Protein AF-A0A3M2BYK0-F1 (afdb_monomer)

Sequence (340 aa):
MCARAPSALRGGRRWPAAVASVVLLVSLPAVAGGGIGDVPEPENGAWADATLALLRHNRGLCDRIADDLLAYWRGLPADHGPQLERNEKAVRDYVLRQRLADLAAARASADLVRRFFPGTLAEVSSEAGAAMGRLFELQGNLCDSVAYPTGPRQRFADEIGETLARIDAEVTELGRLLVVPDEDLERALEPYLLAIELAGVEAQGELLAYLESLKPKPKGPTLEERMRGWYQRYGQAVQPSKEALGRFLTARQNGDRSALGLACRELSRRTIEVLAREPSVFRAPEPSVEAPLRGAFQSLRRMATACTAGNFKSVDENLAEAQRRLAVAAQRLQPFGLSP

Secondary structure (DSSP, 8-state):
---------------------------PPPPSSS-GGGSPPPGGG-HHHHHHHHHHHHHHHHHHHHHHHHHHHHTSPP--THHHHHHHHHHHHHHHHHSHHHHHHHHHHHHHHHHHHHHHHHHS-HHHHHHHHHHHHHHHHHHHHHHS--S-HHHHHHHHHHHHHHHHHHHHHHHHH----HHHHHHHHHHHHHHHHHHHHHTHHHHHHHHHHTS---PPPPHHHHHHHHHHHHHHHHHHHHHHHHHHHHHHHTT-HHHHHHHHHHHHHHHHHHHHTTTTTT--SSGGGHHHHHHHHHHHHHHHHHHHTT-HHHHHHHHHHHHHHHHHHHHHHGGGT---

Foldseek 3Di:
DDDDDDDDDDDDDDDDDDDDPDPPPPDDDDDPDLALVPQDDDPPLCLQLLLLLLLVVLVVLLVVLLVVLLVQLVPADFQDDPSVVVSQVVSLVCCLPPVLLSLLLSVSSLVVSVVSLVSSPVVFDPQLSVLSVVLSVLSVVSSVCSNRPDDGSVVSNVVNVVSVVVNVVSVVVNCVRDPDDPVSSVVSNVSCVVNSNVSSVVCSVVSVVVSVVVPPDPPPDDLLRQQVVLVVLLCVLCVQLVVLVVQCVVCVVVVPLVSNLVSLVSNLVSLVSSLVPPPRNQDGSPNQLRPLQNLLSVLSNQLSVCSNVVNVVSVVVSNVSSVVSQVSNQVVCVVSVDHD

Solvent-accessible surface area (backbone atoms only — not comparable to full-atom values): 18899 Å² total; per-residue (Å²): 141,87,83,83,86,87,82,86,84,88,81,91,79,92,83,83,83,88,79,84,83,74,78,81,67,82,78,73,82,84,68,95,70,91,40,80,84,74,58,80,76,65,66,96,79,38,27,54,47,30,35,51,24,30,52,53,51,29,46,56,38,44,51,52,54,45,54,53,48,52,55,54,55,69,73,49,80,79,69,54,73,78,44,34,62,51,46,43,49,50,51,42,54,46,40,66,72,76,36,41,42,53,52,30,23,28,51,42,30,49,51,49,33,63,68,36,45,68,58,18,51,74,77,45,54,73,67,46,41,50,38,52,52,51,38,53,51,48,53,51,52,49,46,50,43,65,69,53,65,62,80,53,65,67,59,41,52,50,52,53,51,53,50,51,54,52,42,51,52,35,51,54,51,39,55,72,70,46,90,70,58,68,70,56,27,53,60,45,30,56,86,45,49,63,57,23,53,49,38,10,64,66,35,53,66,57,49,47,54,51,56,59,68,64,47,76,69,78,77,68,81,47,73,60,56,48,40,55,59,47,47,55,54,32,50,66,63,45,43,65,32,54,54,26,46,51,50,29,53,52,22,56,74,70,67,39,66,70,54,29,54,53,23,21,52,48,25,28,52,35,34,47,57,50,61,67,48,59,66,73,62,50,66,47,86,55,69,84,38,26,63,30,48,53,50,16,46,54,23,46,31,53,16,18,53,26,45,68,70,68,37,60,69,54,24,52,56,22,47,53,51,19,52,54,23,44,52,54,26,25,64,68,29,46,91,71,78,44,76,125

Structure (mmCIF, N/CA/C/O backbone):
data_AF-A0A3M2BYK0-F1
#
_entry.id   AF-A0A3M2BYK0-F1
#
loop_
_atom_site.group_PDB
_atom_site.id
_atom_site.type_symbol
_atom_site.label_atom_id
_atom_site.label_alt_id
_atom_site.label_comp_id
_atom_site.label_asym_id
_atom_site.label_entity_id
_atom_site.label_seq_id
_atom_site.pdbx_PDB_ins_code
_atom_site.Cartn_x
_atom_site.Cartn_y
_atom_site.Cartn_z
_atom_site.occupancy
_atom_site.B_iso_or_equiv
_atom_site.auth_seq_id
_atom_site.auth_comp_id
_atom_site.auth_asym_id
_atom_site.auth_atom_id
_atom_site.pdbx_PDB_model_num
ATOM 1 N N . MET A 1 1 ? 41.700 3.991 32.572 1.00 36.03 1 MET A N 1
ATOM 2 C CA . MET A 1 1 ? 41.929 4.562 31.228 1.00 36.03 1 MET A CA 1
ATOM 3 C C . MET A 1 1 ? 40.628 5.191 30.766 1.00 36.03 1 MET A C 1
ATOM 5 O O . MET A 1 1 ? 39.665 4.482 30.523 1.00 36.03 1 MET A O 1
ATOM 9 N N . CYS A 1 2 ? 40.591 6.521 30.780 1.00 28.03 2 CYS A N 1
ATOM 10 C CA . CYS A 1 2 ? 39.449 7.359 30.428 1.00 28.03 2 CYS A CA 1
ATOM 11 C C . CYS A 1 2 ? 39.626 7.903 29.003 1.00 28.03 2 CYS A C 1
ATOM 13 O O . CYS A 1 2 ? 40.725 8.345 28.682 1.00 28.03 2 CYS A O 1
ATOM 15 N N . ALA A 1 3 ? 38.556 7.974 28.210 1.00 26.73 3 ALA A N 1
ATOM 16 C CA . ALA A 1 3 ? 38.404 8.921 27.094 1.00 26.73 3 ALA A CA 1
ATOM 17 C C . ALA A 1 3 ? 36.907 8.977 26.725 1.00 26.73 3 ALA A C 1
ATOM 19 O O . ALA A 1 3 ? 36.334 7.965 26.344 1.00 26.73 3 ALA A O 1
ATOM 20 N N . ARG A 1 4 ? 36.171 10.010 27.151 1.00 25.00 4 ARG A N 1
ATOM 21 C CA . ARG A 1 4 ? 35.934 11.319 26.497 1.00 25.00 4 ARG A CA 1
ATOM 22 C C . ARG A 1 4 ? 35.015 11.258 25.268 1.00 25.00 4 ARG A C 1
ATOM 24 O O . ARG A 1 4 ? 35.393 10.775 24.210 1.00 25.00 4 ARG A O 1
ATOM 31 N N . ALA A 1 5 ? 33.844 11.870 25.444 1.00 27.72 5 ALA A N 1
ATOM 32 C CA . ALA A 1 5 ? 32.971 12.396 24.399 1.00 27.72 5 ALA A CA 1
ATOM 33 C C . ALA A 1 5 ? 33.631 13.551 23.616 1.00 27.72 5 ALA A C 1
ATOM 35 O O . ALA A 1 5 ? 34.604 14.146 24.096 1.00 27.72 5 ALA A O 1
ATOM 36 N N . PRO A 1 6 ? 32.998 13.977 22.511 1.00 32.84 6 PRO A N 1
ATOM 37 C CA . PRO A 1 6 ? 32.796 15.404 22.315 1.00 32.84 6 PRO A CA 1
ATOM 38 C C . PRO A 1 6 ? 31.329 15.767 22.060 1.00 32.84 6 PRO A C 1
ATOM 40 O O . PRO A 1 6 ? 30.569 15.068 21.392 1.00 32.84 6 PRO A O 1
ATOM 43 N N . SER A 1 7 ? 30.976 16.917 22.621 1.00 32.59 7 SER A N 1
ATOM 44 C CA . SER A 1 7 ? 29.685 17.581 22.547 1.00 32.59 7 SER A CA 1
ATOM 45 C C . SER A 1 7 ? 29.613 18.562 21.373 1.00 32.59 7 SER A C 1
ATOM 47 O O . SER A 1 7 ? 30.613 19.166 20.998 1.00 32.59 7 SER A O 1
ATOM 49 N N . ALA A 1 8 ? 28.364 18.821 20.978 1.00 31.81 8 ALA A N 1
ATOM 50 C CA . ALA A 1 8 ? 27.813 20.067 20.444 1.00 31.81 8 ALA A CA 1
ATOM 51 C C . ALA A 1 8 ? 28.033 20.410 18.961 1.00 31.81 8 ALA A C 1
ATOM 53 O O . ALA A 1 8 ? 29.121 20.774 18.543 1.00 31.81 8 ALA A O 1
ATOM 54 N N . LEU A 1 9 ? 26.906 20.539 18.250 1.00 28.77 9 LEU A N 1
ATOM 55 C CA . LEU A 1 9 ? 26.531 21.812 17.632 1.00 28.77 9 LEU A CA 1
ATOM 56 C C . LEU A 1 9 ? 25.016 22.037 17.778 1.00 28.77 9 LEU A C 1
ATOM 58 O O . LEU A 1 9 ? 24.191 21.278 17.276 1.00 28.77 9 LEU A O 1
ATOM 62 N N . ARG A 1 10 ? 24.677 23.101 18.515 1.00 33.56 10 ARG A N 1
ATOM 63 C CA . ARG A 1 10 ? 23.358 23.739 18.563 1.00 33.56 10 ARG A CA 1
ATOM 64 C C . ARG A 1 10 ? 23.121 24.473 17.243 1.00 33.56 10 ARG A C 1
ATOM 66 O O . ARG A 1 10 ? 24.011 25.170 16.768 1.00 33.56 10 ARG A O 1
ATOM 73 N N . GLY A 1 11 ? 21.898 24.415 16.731 1.00 27.88 11 GLY A N 1
ATOM 74 C CA . GLY A 1 11 ? 21.457 25.243 15.611 1.00 27.88 11 GLY A CA 1
ATOM 75 C C . GLY A 1 11 ? 19.940 25.240 15.504 1.00 27.88 11 GLY A C 1
ATOM 76 O O . GLY A 1 11 ? 19.374 24.499 14.712 1.00 27.88 11 GLY A O 1
ATOM 77 N N . GLY A 1 12 ? 19.277 26.038 16.342 1.00 27.62 12 GLY A N 1
ATOM 78 C CA . GLY A 1 12 ? 17.831 26.214 16.289 1.00 27.62 12 GLY A CA 1
ATOM 79 C C . GLY A 1 12 ? 17.388 27.020 15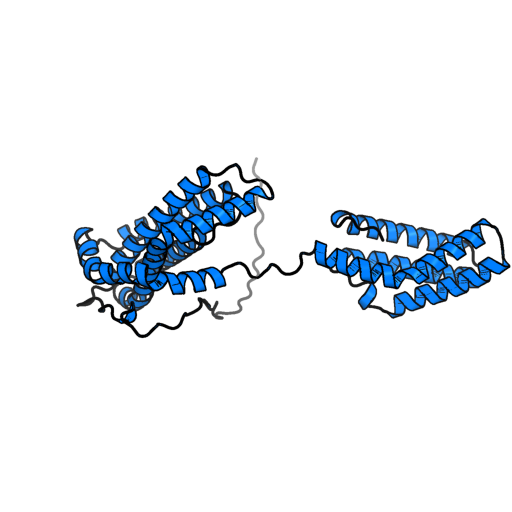.068 1.00 27.62 12 GLY A C 1
ATOM 80 O O . GLY A 1 12 ? 17.971 28.058 14.760 1.00 27.62 12 GLY A O 1
ATOM 81 N N . ARG A 1 13 ? 16.291 26.586 14.440 1.00 27.16 13 ARG A N 1
ATOM 82 C CA . ARG A 1 13 ? 15.328 27.464 13.763 1.00 27.16 13 ARG A CA 1
ATOM 83 C C . ARG A 1 13 ? 13.914 26.972 14.059 1.00 27.16 13 ARG A C 1
ATOM 85 O O . ARG A 1 13 ? 13.551 25.853 13.724 1.00 27.16 13 ARG A O 1
ATOM 9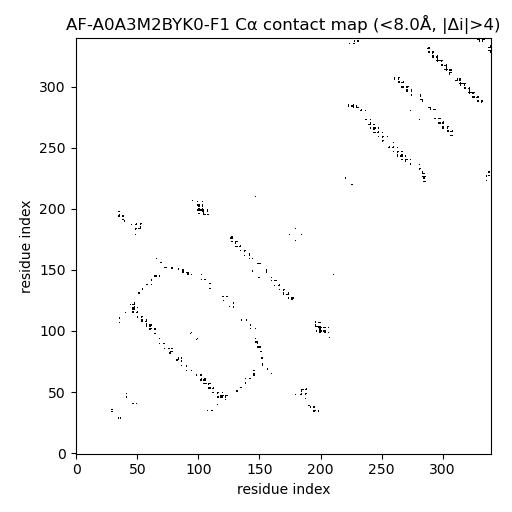2 N N . ARG A 1 14 ? 13.156 27.845 14.723 1.00 31.19 14 ARG A N 1
ATOM 93 C CA . ARG A 1 14 ? 11.698 27.811 14.889 1.00 31.19 14 ARG A CA 1
ATOM 94 C C . ARG A 1 14 ? 11.026 28.095 13.549 1.00 31.19 14 ARG A C 1
ATOM 96 O O . ARG A 1 14 ? 11.476 29.036 12.914 1.00 31.19 14 ARG A O 1
ATOM 103 N N . TRP A 1 15 ? 9.956 27.370 13.217 1.00 25.61 15 TRP A N 1
ATOM 104 C CA . TRP A 1 15 ? 8.790 27.744 12.383 1.00 25.61 15 TRP A CA 1
ATOM 105 C C . TRP A 1 15 ? 7.641 26.754 12.734 1.00 25.61 15 TRP A C 1
ATOM 107 O O . TRP A 1 15 ? 7.928 25.727 13.349 1.00 25.61 15 TRP A O 1
ATOM 117 N N . PRO A 1 16 ? 6.358 27.100 12.521 1.00 30.39 16 PRO A N 1
ATOM 118 C CA . PRO A 1 16 ? 5.413 27.328 13.610 1.00 30.39 16 PRO A CA 1
ATOM 119 C C . PRO A 1 16 ? 4.279 26.292 13.691 1.00 30.39 16 PRO A C 1
ATOM 121 O O . PRO A 1 16 ? 4.198 25.341 12.922 1.00 30.39 16 PRO A O 1
ATOM 124 N N . ALA A 1 17 ? 3.415 26.537 14.674 1.00 27.89 17 ALA A N 1
ATOM 125 C CA . ALA A 1 17 ? 2.166 25.860 14.966 1.00 27.89 17 ALA A CA 1
ATOM 126 C C . ALA A 1 17 ? 1.206 25.704 13.770 1.00 27.89 17 ALA A C 1
ATOM 128 O O . ALA A 1 17 ? 1.149 26.552 12.882 1.00 27.89 17 ALA A O 1
ATOM 129 N N . ALA A 1 18 ? 0.374 24.666 13.909 1.00 28.11 18 ALA A N 1
ATOM 130 C CA . ALA A 1 18 ? -0.938 24.462 13.303 1.00 28.11 18 ALA A CA 1
ATOM 131 C C . ALA A 1 18 ? -0.989 24.229 11.786 1.00 28.11 18 ALA A C 1
ATOM 133 O O . ALA A 1 18 ? -1.076 25.172 11.013 1.00 28.11 18 ALA A O 1
ATOM 134 N N . VAL A 1 19 ? -1.140 22.958 11.393 1.00 24.14 19 VAL A N 1
ATOM 135 C CA . VAL A 1 19 ? -2.235 22.555 10.498 1.00 24.14 19 VAL A CA 1
ATOM 136 C C . VAL A 1 19 ? -2.750 21.197 10.969 1.00 24.14 19 VAL A C 1
ATOM 138 O O . VAL A 1 19 ? -1.989 20.250 11.143 1.00 24.14 19 VAL A O 1
ATOM 141 N N . ALA A 1 20 ? -4.055 21.163 11.208 1.00 26.19 20 ALA A N 1
ATOM 142 C CA . ALA A 1 20 ? -4.883 20.009 11.485 1.00 26.19 20 ALA A CA 1
ATOM 143 C C . ALA A 1 20 ? -4.511 18.775 10.645 1.00 26.19 20 ALA A C 1
ATOM 145 O O . ALA A 1 20 ? -4.688 18.771 9.426 1.00 26.19 20 ALA A O 1
ATOM 146 N N . SER A 1 21 ? -4.109 17.692 11.310 1.00 25.11 21 SER A N 1
ATOM 147 C CA . SER A 1 21 ? -4.335 16.360 10.755 1.00 25.11 21 SER A CA 1
ATOM 148 C C . SER A 1 21 ? -5.794 16.024 10.998 1.00 25.11 21 SER A C 1
ATOM 150 O O . SER A 1 21 ? -6.198 15.523 12.041 1.00 25.11 21 SER A O 1
ATOM 152 N N . VAL A 1 22 ? -6.573 16.431 10.007 1.00 25.69 22 VAL A N 1
ATOM 153 C CA . VAL A 1 22 ? -7.932 16.016 9.716 1.00 25.69 22 VAL A CA 1
ATOM 154 C C . VAL A 1 22 ? -8.052 14.505 9.934 1.00 25.69 22 VAL A C 1
ATOM 156 O O . VAL A 1 22 ? -7.591 13.705 9.122 1.00 25.69 22 VAL A O 1
ATOM 159 N N . VAL A 1 23 ? -8.696 14.124 11.035 1.00 28.86 23 VAL A N 1
ATOM 160 C CA . VAL A 1 23 ? -9.331 12.817 11.178 1.00 28.86 23 VAL A CA 1
ATOM 161 C C . VAL A 1 23 ? -10.520 12.827 10.218 1.00 28.86 23 VAL A C 1
ATOM 163 O O . VAL A 1 23 ? -11.632 13.205 10.568 1.00 28.86 23 VAL A O 1
ATOM 166 N N . LEU A 1 24 ? -10.269 12.477 8.957 1.00 25.83 24 LEU A N 1
ATOM 167 C CA . LEU A 1 24 ? -11.312 12.097 8.005 1.00 25.83 24 LEU A CA 1
ATOM 168 C C . LEU A 1 24 ? -11.724 10.657 8.335 1.00 25.83 24 LEU A C 1
ATOM 170 O O . LEU A 1 24 ? -11.454 9.723 7.584 1.00 25.83 24 LEU A O 1
ATOM 174 N N . LEU A 1 25 ? -12.354 10.476 9.498 1.00 33.69 25 LEU A N 1
ATOM 175 C CA . LEU A 1 25 ? -13.213 9.324 9.732 1.00 33.69 25 LEU A CA 1
ATOM 176 C C . LEU A 1 25 ? -14.526 9.634 9.023 1.00 33.69 25 LEU A C 1
ATOM 178 O O . LEU A 1 25 ? -15.168 10.647 9.285 1.00 33.69 25 LEU A O 1
ATOM 182 N N . VAL A 1 26 ? -14.863 8.789 8.057 1.00 28.73 26 VAL A N 1
ATOM 183 C CA . VAL A 1 26 ? -16.087 8.860 7.266 1.00 28.73 26 VAL A CA 1
ATOM 184 C C . VAL A 1 26 ? -17.284 8.907 8.220 1.00 28.73 26 VAL A C 1
ATOM 186 O O . VAL A 1 26 ? -17.670 7.887 8.787 1.00 28.73 26 VAL A O 1
ATOM 189 N N . SER A 1 27 ? -17.863 10.094 8.403 1.00 33.94 27 SER A N 1
ATOM 190 C CA . SER A 1 27 ? -19.194 10.265 8.976 1.00 33.94 27 SER A CA 1
ATOM 191 C C . SER A 1 27 ? -20.181 9.588 8.029 1.00 33.94 27 SER A C 1
ATOM 193 O O . SER A 1 27 ? -20.505 10.133 6.974 1.00 33.94 27 SER A O 1
ATOM 195 N N . LEU A 1 28 ? -20.616 8.371 8.354 1.00 38.09 28 LEU A N 1
ATOM 196 C CA . LEU A 1 28 ? -21.811 7.825 7.722 1.00 38.09 28 LEU A CA 1
ATOM 197 C C . LEU A 1 28 ? -23.008 8.653 8.218 1.00 38.09 28 LEU A C 1
ATOM 199 O O . LEU A 1 28 ? -23.050 8.995 9.403 1.00 38.09 28 LEU A O 1
ATOM 203 N N . PRO A 1 29 ? -23.935 9.050 7.333 1.00 37.88 29 PRO A N 1
ATOM 204 C CA . PRO A 1 29 ? -25.104 9.813 7.741 1.00 37.88 29 PRO A CA 1
ATOM 205 C C . PRO A 1 29 ? -25.958 8.971 8.694 1.00 37.88 29 PRO A C 1
ATOM 207 O O . PRO A 1 29 ? -26.271 7.824 8.393 1.00 37.88 29 PRO A O 1
ATOM 210 N N . ALA A 1 30 ? -26.323 9.556 9.835 1.00 39.81 30 ALA A N 1
ATOM 211 C CA . ALA A 1 30 ? -27.243 8.955 10.791 1.00 39.81 30 ALA A CA 1
ATOM 212 C C . ALA A 1 30 ? -28.599 8.685 10.115 1.00 39.81 30 ALA A C 1
ATOM 214 O O . ALA A 1 30 ? -29.187 9.593 9.519 1.00 39.81 30 ALA A O 1
ATOM 215 N N . VAL A 1 31 ? -29.089 7.447 10.192 1.00 40.31 31 VAL A N 1
ATOM 216 C CA . VAL A 1 31 ? -30.418 7.082 9.692 1.00 40.31 31 VAL A CA 1
ATOM 217 C C . VAL A 1 31 ? -31.484 7.473 10.712 1.00 40.31 31 VAL A C 1
ATOM 219 O O . VAL A 1 31 ? -31.353 7.251 11.914 1.00 40.31 31 VAL A O 1
ATOM 222 N N . ALA A 1 32 ? -32.550 8.086 10.201 1.00 38.59 32 ALA A N 1
ATOM 223 C CA . ALA A 1 32 ? -33.738 8.460 10.947 1.00 38.59 32 ALA A CA 1
ATOM 224 C C . ALA A 1 32 ? -34.596 7.215 11.226 1.00 38.59 32 ALA A C 1
ATOM 226 O O . ALA A 1 32 ? -35.379 6.790 10.379 1.00 38.59 32 ALA A O 1
ATOM 227 N N . GLY A 1 33 ? -34.432 6.634 12.409 1.00 42.22 33 GLY A N 1
ATOM 228 C CA . GLY A 1 33 ? -35.294 5.572 12.920 1.00 42.22 33 GLY A CA 1
ATOM 229 C C . GLY A 1 33 ? -34.658 4.871 14.112 1.00 42.22 33 GLY A C 1
ATOM 230 O O . GLY A 1 33 ? -33.908 3.931 13.908 1.00 42.22 33 GLY A O 1
ATOM 231 N N . GLY A 1 34 ? -34.921 5.351 15.332 1.00 50.22 34 GLY A N 1
ATOM 232 C CA . GLY A 1 34 ? -34.582 4.658 16.585 1.00 50.22 34 GLY A CA 1
ATOM 233 C C . GLY A 1 34 ? -33.092 4.444 16.874 1.00 50.22 34 GLY A C 1
ATOM 234 O O . GLY A 1 34 ? -32.757 3.636 17.735 1.00 50.22 34 GLY A O 1
ATOM 235 N N . GLY A 1 35 ? -32.195 5.115 16.146 1.00 59.72 35 GLY A N 1
ATOM 236 C CA . GLY A 1 35 ? -30.753 4.914 16.267 1.00 59.72 35 GLY A CA 1
ATOM 237 C C . GLY A 1 35 ? -30.167 5.511 17.548 1.00 59.72 35 GLY A C 1
ATOM 238 O O . GLY A 1 35 ? -30.822 6.259 18.265 1.00 59.72 35 GLY A O 1
ATOM 239 N N . ILE A 1 36 ? -28.873 5.265 17.780 1.00 71.44 36 ILE A N 1
ATOM 240 C CA . ILE A 1 36 ? -28.031 5.823 18.867 1.00 71.44 36 ILE A CA 1
ATOM 241 C C . ILE A 1 36 ? -28.264 7.328 19.152 1.00 71.44 36 ILE A C 1
ATOM 243 O O . ILE A 1 36 ? -27.985 7.813 20.250 1.00 71.44 36 ILE A O 1
ATOM 247 N N . GLY A 1 37 ? -28.782 8.089 18.183 1.00 73.31 37 GLY A N 1
ATOM 248 C CA . GLY A 1 37 ? -29.208 9.479 18.363 1.00 73.31 37 GLY A CA 1
ATOM 249 C C . GLY A 1 37 ? -30.282 9.685 19.440 1.00 73.31 37 GLY A C 1
ATOM 250 O O . GLY A 1 37 ? -30.217 10.689 20.147 1.00 73.31 37 GLY A O 1
ATOM 251 N N . ASP A 1 38 ? -31.188 8.725 19.633 1.00 81.69 38 ASP A N 1
ATOM 252 C CA . ASP A 1 38 ? -32.309 8.811 20.584 1.00 81.69 38 ASP A CA 1
ATOM 253 C C . ASP A 1 38 ? -31.923 8.402 22.018 1.00 81.69 38 ASP A C 1
ATOM 255 O O . ASP A 1 38 ? -32.744 8.445 22.934 1.00 81.69 38 ASP A O 1
ATOM 259 N N . VAL A 1 39 ? -30.660 8.023 22.233 1.00 85.31 39 VAL A N 1
ATOM 260 C CA . VAL A 1 39 ? -30.139 7.676 23.555 1.00 85.31 39 VAL A CA 1
ATOM 261 C C . VAL A 1 39 ? -30.130 8.917 24.464 1.00 85.31 39 VAL A C 1
ATOM 263 O O . VAL A 1 39 ? -29.603 9.959 24.046 1.00 85.31 39 VAL A O 1
ATOM 266 N N . PRO A 1 40 ? -30.687 8.830 25.691 1.00 86.31 40 PRO A N 1
ATOM 267 C CA . PRO A 1 40 ? -30.716 9.951 26.624 1.00 86.31 40 PRO A CA 1
ATOM 268 C C . PRO A 1 40 ? -29.301 10.375 27.026 1.00 86.31 40 PRO A C 1
ATOM 270 O O . PRO A 1 40 ? -28.388 9.557 27.144 1.00 86.31 40 PRO A O 1
ATOM 273 N N . GLU A 1 41 ? -29.114 11.672 27.245 1.00 88.81 41 GLU A N 1
ATOM 274 C CA . GLU A 1 41 ? -27.857 12.184 27.790 1.00 88.81 41 GLU A CA 1
ATOM 275 C C . GLU A 1 41 ? -27.695 11.766 29.262 1.00 88.81 41 GLU A C 1
ATOM 277 O O . GLU A 1 41 ? -28.703 11.570 29.947 1.00 88.81 41 GLU A O 1
ATOM 282 N N . PRO A 1 42 ? -26.453 11.622 29.763 1.00 88.06 42 PRO A N 1
ATOM 283 C CA . PRO A 1 42 ? -26.212 11.352 31.176 1.00 88.06 42 PRO A CA 1
ATOM 284 C C . PRO A 1 42 ? -26.868 12.419 32.063 1.00 88.06 42 PRO A C 1
ATOM 286 O O . PRO A 1 42 ? -26.651 13.620 31.884 1.00 88.06 42 PRO A O 1
ATOM 289 N N . GLU A 1 43 ? -27.673 11.996 33.038 1.00 86.81 43 GLU A N 1
ATOM 290 C CA . GLU A 1 43 ? -28.317 12.922 33.969 1.00 86.81 43 GLU A CA 1
ATOM 291 C C . GLU A 1 43 ? -27.296 13.557 34.930 1.00 86.81 43 GLU A C 1
ATOM 293 O O . GLU A 1 43 ? -26.282 12.959 35.282 1.00 86.81 43 GLU A O 1
ATOM 298 N N . ASN A 1 44 ? -27.594 14.772 35.404 1.00 79.50 44 ASN A N 1
ATOM 299 C CA . ASN A 1 44 ? -26.941 15.403 36.562 1.00 79.50 44 ASN A CA 1
ATOM 300 C C . ASN A 1 44 ? -25.408 15.555 36.511 1.00 79.50 44 ASN A C 1
ATOM 302 O O . ASN A 1 44 ? -24.781 15.661 37.563 1.00 79.50 44 ASN A O 1
ATOM 306 N N . GLY A 1 45 ? -24.794 15.613 35.328 1.00 75.00 45 GLY A N 1
ATOM 307 C CA . GLY A 1 45 ? -23.335 15.736 35.250 1.00 75.00 45 GLY A CA 1
ATOM 308 C C . GLY A 1 45 ? -22.600 14.419 35.538 1.00 75.00 45 GLY A C 1
ATOM 309 O O . GLY A 1 45 ? -21.517 14.429 36.108 1.00 75.00 45 GLY A O 1
ATOM 310 N N . ALA A 1 46 ? -23.213 13.276 35.211 1.00 89.19 46 ALA A N 1
ATOM 311 C CA . ALA A 1 46 ? -22.585 11.954 35.298 1.00 89.19 46 ALA A CA 1
ATOM 312 C C . ALA A 1 46 ? -21.885 11.557 33.981 1.00 89.19 46 ALA A C 1
ATOM 314 O O . ALA A 1 46 ? -21.886 10.387 33.587 1.00 89.19 46 ALA A O 1
ATOM 315 N N . TRP A 1 47 ? -21.320 12.524 33.245 1.00 90.44 47 TRP A N 1
ATOM 316 C CA . TRP A 1 47 ? -20.731 12.255 31.930 1.00 90.44 47 TRP A CA 1
ATOM 317 C C . TRP A 1 47 ? -19.443 11.450 32.057 1.00 90.44 47 TRP A C 1
ATOM 319 O O . TRP A 1 47 ? -19.164 10.607 31.206 1.00 90.44 47 TRP A O 1
ATOM 329 N N . ALA A 1 48 ? -18.639 11.699 33.090 1.00 88.19 48 ALA A N 1
ATOM 330 C CA . ALA A 1 48 ? -17.435 10.917 33.357 1.00 88.19 48 ALA A CA 1
ATOM 331 C C . ALA A 1 48 ? -17.745 9.432 33.598 1.00 88.19 48 ALA A C 1
ATOM 333 O O . ALA A 1 48 ? -17.135 8.578 32.950 1.00 88.19 48 ALA A O 1
ATOM 334 N N . ASP A 1 49 ? -18.729 9.136 34.448 1.00 89.88 49 ASP A N 1
ATOM 335 C CA . ASP A 1 49 ? -19.105 7.766 34.807 1.00 89.88 49 ASP A CA 1
ATOM 336 C C . ASP A 1 49 ? -19.693 7.020 33.606 1.00 89.88 49 ASP A C 1
ATOM 338 O O . ASP A 1 49 ? -19.248 5.917 33.288 1.00 89.88 49 ASP A O 1
ATOM 342 N N . ALA A 1 50 ? -20.617 7.652 32.872 1.00 89.88 50 ALA A N 1
ATOM 343 C CA . ALA A 1 50 ? -21.195 7.083 31.656 1.00 89.88 50 ALA A CA 1
ATOM 344 C C . ALA A 1 50 ? -20.121 6.788 30.596 1.00 89.88 50 ALA A C 1
ATOM 346 O O . ALA A 1 50 ? -20.075 5.691 30.036 1.00 89.88 50 ALA A O 1
ATOM 347 N N . THR A 1 51 ? -19.212 7.733 30.338 1.00 90.25 51 THR A N 1
ATOM 348 C CA . THR A 1 51 ? -18.136 7.538 29.357 1.00 90.25 51 THR A CA 1
ATOM 349 C C . THR A 1 51 ? -17.153 6.456 29.802 1.00 90.25 51 THR A C 1
ATOM 351 O O . THR A 1 51 ? -16.740 5.639 28.978 1.00 90.25 51 THR A O 1
ATOM 354 N N . LEU A 1 52 ? -16.785 6.402 31.086 1.00 89.31 52 LEU A N 1
ATOM 355 C CA . LEU A 1 52 ? -15.894 5.365 31.610 1.00 89.31 52 LEU A CA 1
ATOM 356 C C . LEU A 1 52 ? -16.546 3.977 31.539 1.00 89.31 52 LEU A C 1
ATOM 358 O O . LEU A 1 52 ? -15.899 3.010 31.126 1.00 89.31 52 LEU A O 1
ATOM 362 N N . ALA A 1 53 ? -17.835 3.883 31.864 1.00 90.81 53 ALA A N 1
ATOM 363 C CA . ALA A 1 53 ? -18.607 2.655 31.762 1.00 90.81 53 ALA A CA 1
ATOM 364 C C . ALA A 1 53 ? -18.705 2.159 30.309 1.00 90.81 53 ALA A C 1
ATOM 366 O O . ALA A 1 53 ? -18.460 0.982 30.033 1.00 90.81 53 ALA A O 1
ATOM 367 N N . LEU A 1 54 ? -18.959 3.064 29.358 1.00 91.38 54 LEU A N 1
ATOM 368 C CA . LEU A 1 54 ? -18.970 2.756 27.926 1.00 91.38 54 LEU A CA 1
ATOM 369 C C . LEU A 1 54 ? -17.591 2.341 27.399 1.00 91.38 54 LEU A C 1
ATOM 371 O O . LEU A 1 54 ? -17.503 1.397 26.619 1.00 91.38 54 LEU A O 1
ATOM 375 N N . LEU A 1 55 ? -16.505 2.992 27.830 1.00 89.19 55 LEU A N 1
ATOM 376 C CA . LEU A 1 55 ? -15.136 2.590 27.474 1.00 89.19 55 LEU A CA 1
ATOM 377 C C . LEU A 1 55 ? -14.815 1.181 27.990 1.00 89.19 55 LEU A C 1
ATOM 379 O O . LEU A 1 55 ? -14.197 0.389 27.274 1.00 89.19 55 LEU A O 1
ATOM 383 N N . ARG A 1 56 ? -15.250 0.837 29.210 1.00 91.50 56 ARG A N 1
ATOM 384 C CA . ARG A 1 56 ? -15.083 -0.510 29.782 1.00 91.50 56 ARG A CA 1
ATOM 385 C C . ARG A 1 56 ? -15.916 -1.549 29.034 1.00 91.50 56 ARG A C 1
ATOM 387 O O . ARG A 1 56 ? -15.415 -2.633 28.739 1.00 91.50 56 ARG A O 1
ATOM 394 N N . HIS A 1 57 ? -17.157 -1.218 28.686 1.00 92.38 57 HIS A N 1
ATOM 395 C CA . HIS A 1 57 ? -18.023 -2.094 27.902 1.00 92.38 57 HIS A CA 1
ATOM 396 C C . HIS A 1 57 ? -17.470 -2.338 26.490 1.00 92.38 57 HIS A C 1
ATOM 398 O O . HIS A 1 57 ? -17.342 -3.488 26.066 1.00 92.38 57 HIS A O 1
ATOM 404 N N . ASN A 1 58 ? -17.068 -1.270 25.792 1.00 89.19 58 ASN A N 1
ATOM 405 C CA . ASN A 1 58 ? -16.437 -1.345 24.477 1.00 89.19 58 ASN A CA 1
ATOM 406 C C . ASN A 1 58 ? -15.176 -2.218 24.508 1.00 89.19 58 ASN A C 1
ATOM 408 O O . ASN A 1 58 ? -15.011 -3.082 23.647 1.00 89.19 58 ASN A O 1
ATOM 412 N N . ARG A 1 59 ? -14.341 -2.060 25.544 1.00 88.19 59 ARG A N 1
ATOM 413 C CA . ARG A 1 59 ? -13.183 -2.927 25.768 1.00 88.19 59 ARG A CA 1
ATOM 414 C C . ARG A 1 59 ? -13.587 -4.397 25.846 1.00 88.19 59 ARG A C 1
ATOM 416 O O . ARG A 1 59 ? -13.049 -5.207 25.105 1.00 88.19 59 ARG A O 1
ATOM 423 N N . GLY A 1 60 ? -14.547 -4.734 26.709 1.00 90.44 60 GLY A N 1
ATOM 424 C CA . GLY A 1 60 ? -15.005 -6.116 26.874 1.00 90.44 60 GLY A CA 1
ATOM 425 C C . GLY A 1 60 ? -15.549 -6.726 25.577 1.00 90.44 60 GLY A C 1
ATOM 426 O O . GLY A 1 60 ? -15.390 -7.922 25.339 1.00 90.44 60 GLY A O 1
ATOM 427 N N . LEU A 1 61 ? -16.156 -5.913 24.706 1.00 90.06 61 LEU A N 1
ATOM 428 C CA . LEU A 1 61 ? -16.540 -6.337 23.360 1.00 90.06 61 LEU A CA 1
ATOM 429 C C . LEU A 1 61 ? -15.315 -6.598 22.474 1.00 90.06 61 LEU A C 1
ATOM 431 O O . LEU A 1 61 ? -15.200 -7.706 21.954 1.00 90.06 61 LEU A O 1
ATOM 435 N N . CYS A 1 62 ? -14.392 -5.638 22.324 1.00 87.00 62 CYS A N 1
ATOM 436 C CA . CYS A 1 62 ? -13.211 -5.830 21.472 1.00 87.00 62 CYS A CA 1
ATOM 437 C C . CYS A 1 62 ? -12.324 -6.996 21.977 1.00 87.00 62 CYS A C 1
ATOM 439 O O . CYS A 1 62 ? -11.846 -7.769 21.149 1.00 87.00 62 CYS A O 1
ATOM 441 N N . ASP A 1 63 ? -12.166 -7.184 23.296 1.00 87.12 63 ASP A N 1
ATOM 442 C CA . ASP A 1 63 ? -11.392 -8.283 23.903 1.00 87.12 63 ASP A CA 1
ATOM 443 C C . ASP A 1 63 ? -11.987 -9.653 23.524 1.00 87.12 63 ASP A C 1
ATOM 445 O O . ASP A 1 63 ? -11.282 -10.511 22.991 1.00 87.12 63 ASP A O 1
ATOM 449 N N . ARG A 1 64 ? -13.307 -9.841 23.691 1.00 91.56 64 ARG A N 1
ATOM 450 C CA . ARG A 1 64 ? -13.992 -11.089 23.294 1.00 91.56 64 ARG A CA 1
ATOM 451 C C . ARG A 1 64 ? -13.836 -11.385 21.803 1.00 91.56 64 ARG A C 1
ATOM 453 O O . ARG A 1 64 ? -13.520 -12.511 21.424 1.00 91.56 64 ARG A O 1
ATOM 460 N N . ILE A 1 65 ? -14.033 -10.372 20.958 1.00 89.88 65 ILE A N 1
ATOM 461 C CA . ILE A 1 65 ? -13.908 -10.507 19.501 1.00 89.88 65 ILE A CA 1
ATOM 462 C C . ILE A 1 65 ? -12.464 -10.890 19.137 1.00 89.88 65 ILE A C 1
ATOM 464 O O . ILE A 1 65 ? -12.265 -11.793 18.324 1.00 89.88 65 ILE A O 1
ATOM 468 N N . ALA A 1 66 ? -11.462 -10.252 19.751 1.00 88.50 66 ALA A N 1
ATOM 469 C CA . ALA A 1 66 ? -10.049 -10.546 19.523 1.00 88.50 66 ALA A CA 1
ATOM 470 C C . ALA A 1 66 ? -9.674 -11.977 19.944 1.00 88.50 66 ALA A C 1
ATOM 472 O O . ALA A 1 66 ? -9.042 -12.693 19.163 1.00 88.50 66 ALA A O 1
ATOM 473 N N . ASP A 1 67 ? -10.092 -12.419 21.131 1.00 90.31 67 ASP A N 1
ATOM 474 C CA . ASP A 1 67 ? -9.806 -13.764 21.639 1.00 90.31 67 ASP A CA 1
ATOM 475 C C . ASP A 1 67 ? -10.399 -14.855 20.742 1.00 90.31 67 ASP A C 1
ATOM 477 O O . ASP A 1 67 ? -9.699 -15.798 20.349 1.00 90.31 67 ASP A O 1
ATOM 481 N N . ASP A 1 68 ? -11.663 -14.699 20.348 1.00 91.81 68 ASP A N 1
ATOM 482 C CA . ASP A 1 68 ? -12.344 -15.637 19.457 1.00 91.81 68 ASP A CA 1
ATOM 483 C C . ASP A 1 68 ? -11.706 -15.680 18.067 1.00 91.81 68 ASP A C 1
ATOM 485 O O . ASP A 1 68 ? -11.527 -16.756 17.485 1.00 91.81 68 ASP A O 1
ATOM 489 N N . LEU A 1 69 ? -11.310 -14.519 17.540 1.00 88.56 69 LEU A N 1
ATOM 490 C CA . LEU A 1 69 ? -10.605 -14.415 16.268 1.00 88.56 69 LEU A CA 1
ATOM 491 C C . LEU A 1 69 ? -9.261 -15.143 16.312 1.00 88.56 69 LEU A C 1
ATOM 493 O O . LEU A 1 69 ? -8.939 -15.917 15.408 1.00 88.56 69 LEU A O 1
ATOM 497 N N . LEU A 1 70 ? -8.468 -14.906 17.360 1.00 87.94 70 LEU A N 1
ATOM 498 C CA . LEU A 1 70 ? -7.166 -15.538 17.537 1.00 87.94 70 LEU A CA 1
ATOM 499 C C . LEU A 1 70 ? -7.315 -17.049 17.721 1.00 87.94 70 LEU A C 1
ATOM 501 O O . LEU A 1 70 ? -6.531 -17.811 17.150 1.00 87.94 70 LEU A O 1
ATOM 505 N N . ALA A 1 71 ? -8.327 -17.501 18.463 1.00 90.50 71 ALA A N 1
ATOM 506 C CA . ALA A 1 71 ? -8.653 -18.916 18.593 1.00 90.50 71 ALA A CA 1
ATOM 507 C C . ALA A 1 71 ? -9.019 -19.538 17.234 1.00 90.50 71 ALA A C 1
ATOM 509 O O . ALA A 1 71 ? -8.451 -20.570 16.861 1.00 90.50 71 ALA A O 1
ATOM 510 N N . TYR A 1 72 ? -9.889 -18.883 16.458 1.00 89.44 72 TYR A N 1
ATOM 511 C CA . TYR A 1 72 ? -10.274 -19.331 15.118 1.00 89.44 72 TYR A CA 1
ATOM 512 C C . TYR A 1 72 ? -9.068 -19.397 14.170 1.00 89.44 72 TYR A C 1
ATOM 514 O O . TYR A 1 72 ? -8.833 -20.423 13.528 1.00 89.44 72 TYR A O 1
ATOM 522 N N . TRP A 1 73 ? -8.248 -18.343 14.124 1.00 86.38 73 TRP A N 1
ATOM 523 C CA . TRP A 1 73 ? -7.078 -18.271 13.246 1.00 86.38 73 TRP A CA 1
ATOM 524 C C . TRP A 1 73 ? -6.022 -19.318 13.620 1.00 86.38 73 TRP A C 1
ATOM 526 O O . TRP A 1 73 ? -5.450 -19.953 12.734 1.00 86.38 73 TRP A O 1
ATOM 536 N N . ARG A 1 74 ? -5.796 -19.589 14.915 1.00 87.00 74 ARG A N 1
ATOM 537 C CA . ARG A 1 74 ? -4.908 -20.681 15.364 1.00 87.00 74 ARG A CA 1
ATOM 538 C C . ARG A 1 74 ? -5.362 -22.053 14.856 1.00 87.00 74 ARG A C 1
ATOM 540 O O . ARG A 1 74 ? -4.501 -22.885 14.579 1.00 87.00 74 ARG A O 1
ATOM 547 N N . GLY A 1 75 ? -6.668 -22.262 14.682 1.00 88.12 75 GLY A N 1
ATOM 548 C CA . GLY A 1 75 ? -7.240 -23.484 14.112 1.00 88.12 75 GLY A CA 1
ATOM 549 C C . GLY A 1 75 ? -7.023 -23.662 12.602 1.00 88.12 75 GLY A C 1
ATOM 550 O O . GLY A 1 75 ? -7.232 -24.759 12.086 1.00 88.12 75 GLY A O 1
ATOM 551 N N . LEU A 1 76 ? -6.594 -22.621 11.877 1.00 88.19 76 LEU A N 1
ATOM 552 C CA . LEU A 1 76 ? -6.356 -22.688 10.431 1.00 88.19 76 LEU A CA 1
ATOM 553 C C . LEU A 1 76 ? -4.964 -23.265 10.088 1.00 88.19 76 LEU A C 1
ATOM 555 O O . LEU A 1 76 ? -4.016 -23.099 10.866 1.00 88.19 76 LEU A O 1
ATOM 559 N N . PRO A 1 77 ? -4.782 -23.869 8.892 1.00 87.31 77 PRO A N 1
ATOM 560 C CA . PRO A 1 77 ? -3.476 -24.340 8.408 1.00 87.31 77 PRO A CA 1
ATOM 561 C C . PRO A 1 77 ? -2.420 -23.227 8.380 1.00 87.31 77 PRO A C 1
ATOM 563 O O . PRO A 1 77 ? -2.785 -22.067 8.240 1.00 87.31 77 PRO A O 1
ATOM 566 N N . ALA A 1 78 ? -1.128 -23.558 8.471 1.00 85.19 78 ALA A N 1
ATOM 567 C CA . ALA A 1 78 ? -0.042 -22.569 8.519 1.00 85.19 78 ALA A CA 1
ATOM 568 C C . ALA A 1 78 ? -0.039 -21.575 7.333 1.00 85.19 78 ALA A C 1
ATOM 570 O O . ALA A 1 78 ? -0.340 -21.922 6.188 1.00 85.19 78 ALA A O 1
ATOM 571 N N . ASP A 1 79 ? 0.332 -20.328 7.626 1.00 76.44 79 ASP A N 1
ATOM 572 C CA . ASP A 1 79 ? 0.180 -19.178 6.733 1.00 76.44 79 ASP A CA 1
ATOM 573 C C . ASP A 1 79 ? 1.378 -19.005 5.783 1.00 76.44 79 ASP A C 1
ATOM 575 O O . ASP A 1 79 ? 2.325 -18.275 6.085 1.00 76.44 79 ASP A O 1
ATOM 579 N N . HIS A 1 80 ? 1.345 -19.636 4.605 1.00 67.38 80 HIS A N 1
ATOM 580 C CA . HIS A 1 80 ? 2.377 -19.443 3.577 1.00 67.38 80 HIS A CA 1
ATOM 581 C C . HIS A 1 80 ? 1.783 -19.232 2.175 1.00 67.38 80 HIS A C 1
ATOM 583 O O . HIS A 1 80 ? 0.925 -19.993 1.721 1.00 67.38 80 HIS A O 1
ATOM 589 N N . GLY A 1 81 ? 2.270 -18.213 1.457 1.00 74.31 81 GLY A N 1
ATOM 590 C CA . GLY A 1 81 ? 1.911 -17.954 0.056 1.00 74.31 81 GLY A CA 1
ATOM 591 C C . GLY A 1 81 ? 0.394 -17.802 -0.164 1.00 74.31 81 GLY A C 1
ATOM 592 O O . GLY A 1 81 ? -0.255 -17.112 0.620 1.00 74.31 81 GLY A O 1
ATOM 593 N N . PRO A 1 82 ? -0.208 -18.473 -1.168 1.00 77.75 82 PRO A N 1
ATOM 594 C CA . PRO A 1 82 ? -1.657 -18.432 -1.419 1.00 77.75 82 PRO A CA 1
ATOM 595 C C . PRO A 1 82 ? -2.528 -18.927 -0.252 1.00 77.75 82 PRO A C 1
ATOM 597 O O . PRO A 1 82 ? -3.744 -18.733 -0.251 1.00 77.75 82 PRO A O 1
ATOM 600 N N . GLN A 1 83 ? -1.944 -19.620 0.732 1.00 82.50 83 GLN A N 1
ATOM 601 C CA . GLN A 1 83 ? -2.670 -20.028 1.932 1.00 82.50 83 GLN A CA 1
ATOM 602 C C . GLN A 1 83 ? -2.948 -18.844 2.860 1.00 82.50 83 GLN A C 1
ATOM 604 O O . GLN A 1 83 ? -4.000 -18.828 3.490 1.00 82.50 83 GLN A O 1
ATOM 609 N N . LEU A 1 84 ? -2.061 -17.843 2.900 1.00 77.25 84 LEU A N 1
ATOM 610 C CA . LEU A 1 84 ? -2.249 -16.648 3.722 1.00 77.25 84 LEU A CA 1
ATOM 611 C C . LEU A 1 84 ? -3.502 -15.880 3.289 1.00 77.25 84 LEU A C 1
ATOM 613 O O . LEU A 1 84 ? -4.383 -15.662 4.107 1.00 77.25 84 LEU A O 1
ATOM 617 N N . GLU A 1 85 ? -3.639 -15.574 1.997 1.00 78.38 85 GLU A N 1
ATOM 618 C CA . GLU A 1 85 ? -4.816 -14.864 1.469 1.00 78.38 85 GLU A CA 1
ATOM 619 C C . GLU A 1 85 ? -6.122 -15.637 1.723 1.00 78.38 85 GLU A C 1
ATOM 621 O O . GLU A 1 85 ? -7.165 -15.051 2.020 1.00 78.38 85 GLU A O 1
ATOM 626 N N . ARG A 1 86 ? -6.075 -16.975 1.639 1.00 84.75 86 ARG A N 1
ATOM 627 C CA . ARG A 1 86 ? -7.226 -17.834 1.957 1.00 84.75 86 ARG A CA 1
ATOM 628 C C . ARG A 1 86 ? -7.574 -17.801 3.440 1.00 84.75 86 ARG A C 1
ATOM 630 O O . ARG A 1 86 ? -8.757 -17.750 3.764 1.00 84.75 86 ARG A O 1
ATOM 637 N N . ASN A 1 87 ? -6.573 -17.814 4.316 1.00 82.50 87 ASN A N 1
ATOM 638 C CA . ASN A 1 87 ? -6.779 -17.731 5.756 1.00 82.50 87 ASN A CA 1
ATOM 639 C C . ASN A 1 87 ? -7.297 -16.345 6.159 1.00 82.50 87 ASN A C 1
ATOM 641 O O . ASN A 1 87 ? -8.300 -16.278 6.856 1.00 82.50 87 ASN A O 1
ATOM 645 N N . GLU A 1 88 ? -6.714 -15.255 5.651 1.00 83.12 88 GLU A N 1
ATOM 646 C CA . GLU A 1 88 ? -7.210 -13.885 5.870 1.00 83.12 88 GLU A CA 1
ATOM 647 C C . GLU A 1 88 ? -8.679 -13.751 5.448 1.00 83.12 88 GLU A C 1
ATOM 649 O O . GLU A 1 88 ? -9.506 -13.213 6.187 1.00 83.12 88 GLU A O 1
ATOM 654 N N . LYS A 1 89 ? -9.034 -14.299 4.277 1.00 84.88 89 LYS A N 1
ATOM 655 C CA . LYS A 1 89 ? -10.425 -14.335 3.819 1.00 84.88 89 LYS A CA 1
ATOM 656 C C . LYS A 1 89 ? -11.314 -15.154 4.757 1.00 84.88 89 LYS A C 1
ATOM 658 O O . LYS A 1 89 ? -12.397 -14.692 5.095 1.00 84.88 89 LYS A O 1
ATOM 663 N N . ALA A 1 90 ? -10.878 -16.341 5.177 1.00 85.50 90 ALA A N 1
ATOM 664 C CA . ALA A 1 90 ? -11.652 -17.198 6.075 1.00 85.50 90 ALA A CA 1
ATOM 665 C C . ALA A 1 90 ? -11.894 -16.535 7.438 1.00 85.50 90 ALA A C 1
ATOM 667 O O . ALA A 1 90 ? -13.007 -16.585 7.953 1.00 85.50 90 ALA A O 1
ATOM 668 N N . VAL A 1 91 ? -10.877 -15.874 7.995 1.00 86.06 91 VAL A N 1
ATOM 669 C CA . VAL A 1 91 ? -10.987 -15.113 9.244 1.00 86.06 91 VAL A CA 1
ATOM 670 C C . VAL A 1 91 ? -11.962 -13.946 9.069 1.00 86.06 91 VAL A C 1
ATOM 672 O O . VAL A 1 91 ? -12.857 -13.775 9.890 1.00 86.06 91 VAL A O 1
ATOM 675 N N . ARG A 1 92 ? -11.870 -13.187 7.970 1.00 83.69 92 ARG A N 1
ATOM 676 C CA . ARG A 1 92 ? -12.833 -12.115 7.676 1.00 83.69 92 ARG A CA 1
ATOM 677 C C . ARG A 1 92 ? -14.262 -12.644 7.553 1.00 83.69 92 ARG A C 1
ATOM 679 O O . ARG A 1 92 ? -15.182 -12.067 8.123 1.00 83.69 92 ARG A O 1
ATOM 686 N N . ASP A 1 93 ? -14.452 -13.744 6.830 1.00 84.94 93 ASP A N 1
ATOM 687 C CA . ASP A 1 93 ? -15.762 -14.377 6.672 1.00 84.94 93 ASP A CA 1
ATOM 688 C C . ASP A 1 93 ? -16.302 -14.880 8.024 1.00 84.94 93 ASP A C 1
ATOM 690 O O . ASP A 1 93 ? -17.505 -14.792 8.269 1.00 84.94 93 ASP A O 1
ATOM 694 N N . TYR A 1 94 ? -15.433 -15.371 8.915 1.00 88.44 94 TYR A N 1
ATOM 695 C CA . TYR A 1 94 ? -15.796 -15.734 10.286 1.00 88.44 94 TYR A CA 1
ATOM 696 C C . TYR A 1 94 ? -16.289 -14.517 11.072 1.00 88.44 94 TYR A C 1
ATOM 698 O O . TYR A 1 94 ? -17.392 -14.563 11.612 1.00 88.44 94 TYR A O 1
ATOM 706 N N . VAL A 1 95 ? -15.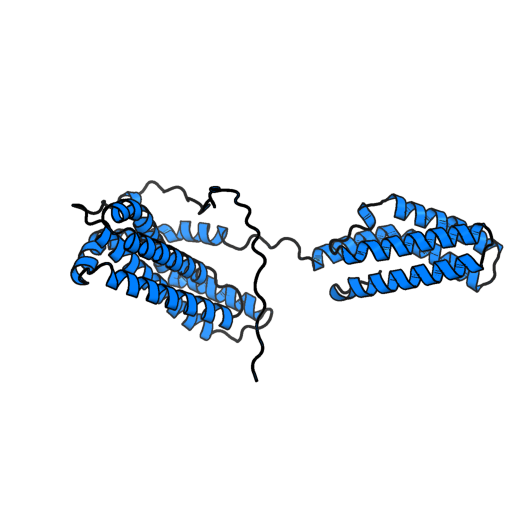539 -13.412 11.067 1.00 85.19 95 VAL A N 1
ATOM 707 C CA . VAL A 1 95 ? -15.927 -12.162 11.741 1.00 85.19 95 VAL A CA 1
ATOM 708 C C . VAL A 1 95 ? -17.288 -11.673 11.257 1.00 85.19 95 VAL A C 1
ATOM 710 O O . VAL A 1 95 ? -18.188 -11.440 12.060 1.00 85.19 95 VAL A O 1
ATOM 713 N N . LEU A 1 96 ? -17.471 -11.597 9.938 1.00 82.12 96 LEU A N 1
ATOM 714 C CA . LEU A 1 96 ? -18.707 -11.120 9.317 1.00 82.12 96 LEU A CA 1
ATOM 715 C C . LEU A 1 96 ? -19.925 -12.000 9.608 1.00 82.12 96 LEU A C 1
ATOM 717 O O . LEU A 1 96 ? -21.050 -11.516 9.544 1.00 82.12 96 LEU A O 1
ATOM 721 N N . ARG A 1 97 ? -19.733 -13.293 9.877 1.00 84.69 97 ARG A N 1
ATOM 722 C CA . ARG A 1 97 ? -20.847 -14.226 10.109 1.00 84.69 97 ARG A CA 1
ATOM 723 C C . ARG A 1 97 ? -21.135 -14.463 11.580 1.00 84.69 97 ARG A C 1
ATOM 725 O O . ARG A 1 97 ? -22.289 -14.652 11.933 1.00 84.69 97 ARG A O 1
ATOM 732 N N . GLN A 1 98 ? -20.095 -14.514 12.406 1.00 89.62 98 GLN A N 1
ATOM 733 C CA . GLN A 1 98 ? -20.189 -14.958 13.797 1.00 89.62 98 GLN A CA 1
ATOM 734 C C . GLN A 1 98 ? -20.050 -13.809 14.796 1.00 89.62 98 GLN A C 1
ATOM 736 O O . GLN A 1 98 ? -20.524 -13.933 15.918 1.00 89.62 98 GLN A O 1
ATOM 741 N N . ARG A 1 99 ? -19.410 -12.699 14.405 1.00 89.62 99 ARG A N 1
ATOM 742 C CA . ARG A 1 99 ? -19.067 -11.579 15.300 1.00 89.62 99 ARG A CA 1
ATOM 743 C C . ARG A 1 99 ? -19.558 -10.220 14.806 1.00 89.62 99 ARG A C 1
ATOM 745 O O . ARG A 1 99 ? -19.192 -9.195 15.370 1.00 89.62 99 ARG A O 1
ATOM 752 N N . LEU A 1 100 ? -20.402 -10.188 13.773 1.00 85.56 100 LEU A N 1
ATOM 753 C CA . LEU A 1 100 ? -20.903 -8.934 13.204 1.00 85.56 100 LEU A CA 1
ATOM 754 C C . LEU A 1 100 ? -21.724 -8.129 14.215 1.00 85.56 100 LEU A C 1
ATOM 756 O O . LEU A 1 100 ? -21.546 -6.919 14.300 1.00 85.56 100 LEU A O 1
ATOM 760 N N . ALA A 1 101 ? -22.573 -8.802 14.997 1.00 85.81 101 ALA A N 1
ATOM 761 C CA . ALA A 1 101 ? -23.365 -8.160 16.043 1.00 85.81 101 ALA A CA 1
ATOM 762 C C . ALA A 1 101 ? -22.472 -7.570 17.146 1.00 85.81 101 ALA A C 1
ATOM 764 O O . ALA A 1 101 ? -22.657 -6.418 17.524 1.00 85.81 101 ALA A O 1
ATOM 765 N N . ASP A 1 102 ? -21.455 -8.317 17.589 1.00 89.50 102 ASP A N 1
ATOM 766 C CA . ASP A 1 102 ? -20.497 -7.856 18.602 1.00 89.50 102 ASP A CA 1
ATOM 767 C C . ASP A 1 102 ? -19.691 -6.643 18.101 1.00 89.50 102 ASP A C 1
ATOM 769 O O . ASP A 1 102 ? -19.496 -5.675 18.835 1.00 89.50 102 ASP A O 1
ATOM 773 N N . LEU A 1 103 ? -19.261 -6.649 16.832 1.00 86.81 103 LEU A N 1
ATOM 774 C CA . LEU A 1 103 ? -18.577 -5.509 16.210 1.00 86.81 103 LEU A CA 1
ATOM 775 C C . LEU A 1 103 ? -19.483 -4.284 16.065 1.00 86.81 103 LEU A C 1
ATOM 777 O O . LEU A 1 103 ? -19.039 -3.157 16.283 1.00 86.81 103 LEU A O 1
ATOM 781 N N . ALA A 1 104 ? -20.743 -4.491 15.686 1.00 86.12 104 ALA A N 1
ATOM 782 C CA . ALA A 1 104 ? -21.726 -3.421 15.592 1.00 86.12 104 ALA A CA 1
ATOM 783 C C . ALA A 1 104 ? -22.019 -2.815 16.974 1.00 86.12 104 ALA A C 1
ATOM 785 O O . ALA A 1 104 ? -22.009 -1.593 17.105 1.00 86.12 104 ALA A O 1
ATOM 786 N N . ALA A 1 105 ? -22.160 -3.645 18.010 1.00 88.56 105 ALA A N 1
ATOM 787 C CA . ALA A 1 105 ? -22.283 -3.201 19.396 1.00 88.56 105 ALA A CA 1
ATOM 788 C C . ALA A 1 105 ? -21.036 -2.425 19.858 1.00 88.56 105 ALA A C 1
ATOM 790 O O . ALA A 1 105 ? -21.149 -1.346 20.442 1.00 88.56 105 ALA A O 1
ATOM 791 N N . ALA A 1 106 ? -19.831 -2.909 19.536 1.00 89.38 106 ALA A N 1
ATOM 792 C CA . ALA A 1 106 ? -18.594 -2.207 19.874 1.00 89.38 106 ALA A CA 1
ATOM 793 C C . ALA A 1 106 ? -18.565 -0.820 19.220 1.00 89.38 106 ALA A C 1
ATOM 795 O O . ALA A 1 106 ? -18.315 0.185 19.888 1.00 89.38 106 ALA A O 1
ATOM 796 N N . ARG A 1 107 ? -18.907 -0.737 17.931 1.00 87.62 107 ARG A N 1
ATOM 797 C CA . ARG A 1 107 ? -19.009 0.536 17.214 1.00 87.62 107 ARG A CA 1
ATOM 798 C C . ARG A 1 107 ? -20.055 1.465 17.829 1.00 87.62 107 ARG A C 1
ATOM 800 O O . ARG A 1 107 ? -19.755 2.638 18.028 1.00 87.62 107 ARG A O 1
ATOM 807 N N . ALA A 1 108 ? -21.232 0.945 18.167 1.00 88.44 108 ALA A N 1
ATOM 808 C CA . ALA A 1 108 ? -22.297 1.717 18.793 1.00 88.44 108 ALA A CA 1
ATOM 809 C C . ALA A 1 108 ? -21.850 2.327 20.129 1.00 88.44 108 ALA A C 1
ATOM 811 O O . ALA A 1 108 ? -22.011 3.524 20.368 1.00 88.44 108 ALA A O 1
ATOM 812 N N . SER A 1 109 ? -21.195 1.516 20.961 1.00 90.75 109 SER A N 1
ATOM 813 C CA . SER A 1 109 ? -20.587 1.969 22.210 1.00 90.75 109 SER A CA 1
ATOM 814 C C . SER A 1 109 ? -19.530 3.051 21.964 1.00 90.75 109 SER A C 1
ATOM 816 O O . SER A 1 109 ? -19.473 4.030 22.702 1.00 90.75 109 SER A O 1
ATOM 818 N N . ALA A 1 110 ? -18.709 2.916 20.917 1.00 88.75 110 ALA A N 1
ATOM 819 C CA . ALA A 1 110 ? -17.699 3.911 20.569 1.00 88.75 110 ALA A CA 1
ATOM 820 C C . ALA A 1 110 ? -18.311 5.240 20.087 1.00 88.75 110 ALA A C 1
ATOM 822 O O . ALA A 1 110 ? -17.780 6.309 20.390 1.00 88.75 110 ALA A O 1
ATOM 823 N N . ASP A 1 111 ? -19.431 5.197 19.365 1.00 89.06 111 ASP A N 1
ATOM 824 C CA . ASP A 1 111 ? -20.161 6.396 18.943 1.00 89.06 111 ASP A CA 1
ATOM 825 C C . ASP A 1 111 ? -20.770 7.141 20.140 1.00 89.06 111 ASP A C 1
ATOM 827 O O . ASP A 1 111 ? -20.680 8.371 20.204 1.00 89.06 111 ASP A O 1
ATOM 831 N N . LEU A 1 112 ? -21.291 6.413 21.133 1.00 90.50 112 LEU A N 1
ATOM 832 C CA . LEU A 1 112 ? -21.734 7.002 22.400 1.00 90.50 112 LEU A CA 1
ATOM 833 C C . LEU A 1 112 ? -20.579 7.648 23.171 1.00 90.50 112 LEU A C 1
ATOM 835 O O . LEU A 1 112 ? -20.712 8.791 23.604 1.00 90.50 112 LEU A O 1
ATOM 839 N N . VAL A 1 113 ? -19.417 6.986 23.261 1.00 91.31 113 VAL A N 1
ATOM 840 C CA . VAL A 1 113 ? -18.214 7.588 23.866 1.00 91.31 113 VAL A CA 1
ATOM 841 C C . VAL A 1 113 ? -17.869 8.904 23.173 1.00 91.31 113 VAL A C 1
ATOM 843 O O . VAL A 1 113 ? -17.700 9.908 23.855 1.00 91.31 113 VAL A O 1
ATOM 846 N N . ARG A 1 114 ? -17.829 8.954 21.832 1.00 90.25 114 ARG A N 1
ATOM 847 C CA . ARG A 1 114 ? -17.550 10.205 21.090 1.00 90.25 114 ARG A CA 1
ATOM 848 C C . ARG A 1 114 ? -18.558 11.301 21.401 1.00 90.25 114 ARG A C 1
ATOM 850 O O . ARG A 1 114 ? -18.166 12.461 21.512 1.00 90.25 114 ARG A O 1
ATOM 857 N N . ARG A 1 115 ? -19.839 10.939 21.509 1.00 90.88 115 ARG A N 1
ATOM 858 C CA . ARG A 1 115 ? -20.919 11.875 21.830 1.00 90.88 115 ARG A CA 1
ATOM 859 C C . ARG A 1 115 ? -20.751 12.451 23.235 1.00 90.88 115 ARG A C 1
ATOM 861 O O . ARG A 1 115 ? -20.944 13.649 23.411 1.00 90.88 115 ARG A O 1
ATOM 868 N N . PHE A 1 116 ? -20.387 11.622 24.210 1.00 91.44 116 PHE A N 1
ATOM 869 C CA . PHE A 1 116 ? -20.308 12.021 25.618 1.00 91.44 116 PHE A CA 1
ATOM 870 C C . PHE A 1 116 ? -18.968 12.653 25.998 1.00 91.44 116 PHE A C 1
ATOM 872 O O . PHE A 1 116 ? -18.903 13.446 26.939 1.00 91.44 116 PHE A O 1
ATOM 879 N N . PHE A 1 117 ? -17.915 12.387 25.223 1.00 91.50 117 PHE A N 1
ATOM 880 C CA . PHE A 1 117 ? -16.557 12.834 25.514 1.00 91.50 117 PHE A CA 1
ATOM 881 C C . PHE A 1 117 ? -16.419 14.344 25.777 1.00 91.50 117 PHE A C 1
ATOM 883 O O . PHE A 1 117 ? -15.745 14.705 26.740 1.00 91.50 117 PHE A O 1
ATOM 890 N N . PRO A 1 118 ? -17.054 15.257 25.009 1.00 92.00 118 PRO A N 1
ATOM 891 C CA . PRO A 1 118 ? -16.963 16.689 25.292 1.00 92.00 118 PRO A CA 1
ATOM 892 C C . PRO A 1 118 ? -17.524 17.077 26.666 1.00 92.00 118 PRO A C 1
ATOM 894 O O . PRO A 1 118 ? -16.938 17.931 27.328 1.00 92.00 118 PRO A O 1
ATOM 897 N N . GLY A 1 119 ? -18.621 16.442 27.098 1.00 90.56 119 GLY A N 1
ATOM 898 C CA . GLY A 1 119 ? -19.197 16.639 28.431 1.00 90.56 119 GLY A CA 1
ATOM 899 C C . GLY A 1 119 ? -18.270 16.102 29.517 1.00 90.56 119 GLY A C 1
ATOM 900 O O . GLY A 1 119 ? -17.939 16.816 30.457 1.00 90.56 119 GLY A O 1
ATOM 901 N N . THR A 1 120 ? -17.728 14.899 29.317 1.00 90.69 120 THR A N 1
ATOM 902 C CA . THR A 1 120 ? -16.743 14.298 30.227 1.00 90.69 120 THR A CA 1
ATOM 903 C C . THR A 1 120 ? -15.515 15.184 30.431 1.00 90.69 120 THR A C 1
ATOM 905 O O . THR A 1 120 ? -15.072 15.361 31.562 1.00 90.69 120 THR A O 1
ATOM 908 N N . LEU A 1 121 ? -14.975 15.789 29.366 1.00 91.44 121 LEU A N 1
ATOM 909 C CA . LEU A 1 121 ? -13.810 16.679 29.459 1.00 91.44 121 LEU A CA 1
ATOM 910 C C . LEU A 1 121 ? -14.058 17.930 30.316 1.00 91.44 121 LEU A C 1
ATOM 912 O O . LEU A 1 121 ? -13.092 18.536 30.775 1.00 91.44 121 LEU A O 1
ATOM 916 N N . ALA A 1 122 ? -15.316 18.326 30.524 1.00 91.81 122 ALA A N 1
ATOM 917 C CA . ALA A 1 122 ? -15.663 19.426 31.418 1.00 91.81 122 ALA A CA 1
ATOM 918 C C . ALA A 1 122 ? -15.645 19.019 32.906 1.00 91.81 122 ALA A C 1
ATOM 920 O O . ALA A 1 122 ? -15.546 19.892 33.767 1.00 91.81 122 ALA A O 1
ATOM 921 N N . GLU A 1 123 ? -15.724 17.719 33.206 1.00 91.19 123 GLU A N 1
ATOM 922 C CA . GLU A 1 123 ? -15.843 17.169 34.565 1.00 91.19 123 GLU A CA 1
ATOM 923 C C . GLU A 1 123 ? -14.533 16.594 35.101 1.00 91.19 123 GLU A C 1
ATOM 925 O O . GLU A 1 123 ? -14.296 16.595 36.310 1.00 91.19 123 GLU A O 1
ATOM 930 N N . VAL A 1 124 ? -13.672 16.099 34.212 1.00 93.25 124 VAL A N 1
ATOM 931 C CA . VAL A 1 124 ? -12.436 15.416 34.599 1.00 93.25 124 VAL A CA 1
ATOM 932 C C . VAL A 1 124 ? -11.214 16.327 34.514 1.00 93.25 124 VAL A C 1
ATOM 934 O O . VAL A 1 124 ? -11.203 17.364 33.849 1.00 93.25 124 VAL A O 1
ATOM 937 N N . SER A 1 125 ? -10.130 15.922 35.178 1.00 94.19 125 SER A N 1
ATOM 938 C CA . SER A 1 125 ? -8.840 16.594 35.020 1.00 94.19 125 SER A CA 1
ATOM 939 C C . SER A 1 125 ? -8.327 16.465 33.580 1.00 94.19 125 SER A C 1
ATOM 941 O O . SER A 1 125 ? -8.639 15.510 32.867 1.00 94.19 125 SER A O 1
ATOM 943 N N . SER A 1 126 ? -7.471 17.394 33.149 1.00 92.75 126 SER A N 1
ATOM 944 C CA . SER A 1 126 ? -6.852 17.326 31.818 1.00 92.75 126 SER A CA 1
ATOM 945 C C . SER A 1 126 ? -6.037 16.043 31.602 1.00 92.75 126 SER A C 1
ATOM 947 O O . SER A 1 126 ? -5.979 15.534 30.484 1.00 92.75 126 SER A O 1
ATOM 949 N N . GLU A 1 127 ? -5.434 15.504 32.664 1.00 94.25 127 GLU A N 1
ATOM 950 C CA . GLU A 1 127 ? -4.686 14.243 32.648 1.00 94.25 127 GLU A CA 1
ATOM 951 C C . GLU A 1 127 ? -5.615 13.045 32.410 1.00 94.25 127 GLU A C 1
ATOM 953 O O . GLU A 1 127 ? -5.358 12.243 31.510 1.00 94.25 127 GLU A O 1
ATOM 958 N N . ALA A 1 128 ? -6.736 12.978 33.139 1.00 91.44 128 ALA A N 1
ATOM 959 C CA . ALA A 1 128 ? -7.752 11.944 32.956 1.00 91.44 128 ALA A CA 1
ATOM 960 C C . ALA A 1 128 ? -8.377 12.025 31.558 1.00 91.44 128 ALA A C 1
ATOM 962 O O . ALA A 1 128 ? -8.423 11.024 30.848 1.00 91.44 128 ALA A O 1
ATOM 963 N N . GLY A 1 129 ? -8.750 13.225 31.105 1.00 90.75 129 GLY A N 1
ATOM 964 C CA . GLY A 1 129 ? -9.271 13.437 29.754 1.00 90.75 129 GLY A CA 1
ATOM 965 C C . GLY A 1 129 ? -8.296 12.979 28.663 1.00 90.75 129 GLY A C 1
ATOM 966 O O . GLY A 1 129 ? -8.697 12.321 27.703 1.00 90.75 129 GLY A O 1
ATOM 967 N N . ALA A 1 130 ? -6.997 13.252 28.825 1.00 91.31 130 ALA A N 1
ATOM 968 C CA . ALA A 1 130 ? -5.976 12.786 27.891 1.00 91.31 130 ALA A CA 1
ATOM 969 C C . ALA A 1 130 ? -5.833 11.254 27.888 1.00 91.31 130 ALA A C 1
ATOM 971 O O . ALA A 1 130 ? -5.674 10.666 26.818 1.00 91.31 130 ALA A O 1
ATOM 972 N N . ALA A 1 131 ? -5.885 10.608 29.056 1.00 90.88 131 ALA A N 1
ATOM 973 C CA . ALA A 1 131 ? -5.828 9.151 29.164 1.00 90.88 131 ALA A CA 1
ATOM 974 C C . ALA A 1 131 ? -7.074 8.476 28.561 1.00 90.88 131 ALA A C 1
ATOM 976 O O . ALA A 1 131 ? -6.939 7.530 27.788 1.00 90.88 131 ALA A O 1
ATOM 977 N N . MET A 1 132 ? -8.275 9.024 28.789 1.00 90.94 132 MET A N 1
ATOM 978 C CA . MET A 1 132 ? -9.513 8.539 28.162 1.00 90.94 132 MET A CA 1
ATOM 979 C C . MET A 1 132 ? -9.459 8.667 26.635 1.00 90.94 132 MET A C 1
ATOM 981 O O . MET A 1 132 ? -9.848 7.742 25.927 1.00 90.94 132 MET A O 1
ATOM 985 N N . GLY A 1 133 ? -8.922 9.778 26.118 1.00 89.38 133 GLY A N 1
ATOM 986 C CA . GLY A 1 133 ? -8.742 9.975 24.678 1.00 89.38 133 GLY A CA 1
ATOM 987 C C . GLY A 1 133 ? -7.793 8.950 24.046 1.00 89.38 133 GLY A C 1
ATOM 988 O O . GLY A 1 133 ? -8.111 8.389 22.998 1.00 89.38 133 GLY A O 1
ATOM 989 N N . ARG A 1 134 ? -6.658 8.654 24.699 1.00 93.62 134 ARG A N 1
ATOM 990 C CA . ARG A 1 134 ? -5.721 7.613 24.236 1.00 93.62 134 ARG A CA 1
ATOM 991 C C . ARG A 1 134 ? -6.340 6.221 24.294 1.00 93.62 134 ARG A C 1
ATOM 993 O O . ARG A 1 134 ? -6.188 5.458 23.344 1.00 93.62 134 ARG A O 1
ATOM 1000 N N . LEU A 1 135 ? -7.050 5.901 25.377 1.00 91.38 135 LEU A N 1
ATOM 1001 C CA . LEU A 1 135 ? -7.760 4.632 25.511 1.00 91.38 135 LEU A CA 1
ATOM 1002 C C . LEU A 1 135 ? -8.774 4.450 24.376 1.00 91.38 135 LEU A C 1
ATOM 1004 O O . LEU A 1 135 ? -8.794 3.403 23.734 1.00 91.38 135 LEU A O 1
ATOM 1008 N N . PHE A 1 136 ? -9.558 5.489 24.087 1.00 90.62 136 PHE A 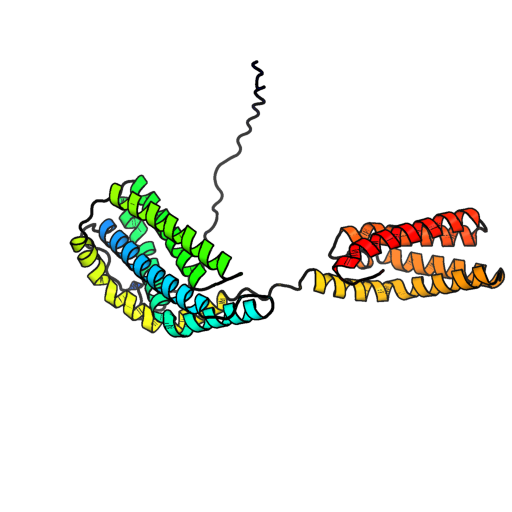N 1
ATOM 1009 C CA . PHE A 1 136 ? -10.538 5.468 23.009 1.00 90.62 136 PHE A CA 1
ATOM 1010 C C . PHE A 1 136 ? -9.898 5.230 21.631 1.00 90.62 136 PHE A C 1
ATOM 1012 O O . PHE A 1 136 ? -10.384 4.416 20.845 1.00 90.62 136 PHE A O 1
ATOM 1019 N N . GLU A 1 137 ? -8.777 5.898 21.340 1.00 90.00 137 GLU A N 1
ATOM 1020 C CA . GLU A 1 137 ? -8.023 5.696 20.097 1.00 90.00 137 GLU A CA 1
ATOM 1021 C C . GLU A 1 137 ? -7.485 4.260 19.981 1.00 90.00 137 GLU A C 1
ATOM 1023 O O . GLU A 1 137 ? -7.625 3.624 18.936 1.00 90.00 137 GLU A O 1
ATOM 1028 N N . LEU A 1 138 ? -6.909 3.722 21.061 1.00 91.62 138 LEU A N 1
ATOM 1029 C CA . LEU A 1 138 ? -6.391 2.353 21.095 1.00 91.62 138 LEU A CA 1
ATOM 1030 C C . LEU A 1 138 ? -7.490 1.308 20.878 1.00 91.62 138 LEU A C 1
ATOM 1032 O O . LEU A 1 138 ? -7.285 0.367 20.115 1.00 91.62 138 LEU A O 1
ATOM 1036 N N . GLN A 1 139 ? -8.653 1.483 21.508 1.00 90.19 139 GLN A N 1
ATOM 1037 C CA . GLN A 1 139 ? -9.808 0.601 21.321 1.00 90.19 139 GLN A CA 1
ATOM 1038 C C . GLN A 1 139 ? -10.339 0.650 19.885 1.00 90.19 139 GLN A C 1
ATOM 1040 O O . GLN A 1 139 ? -10.630 -0.394 19.303 1.00 90.19 139 GLN A O 1
ATOM 1045 N N . GLY A 1 140 ? -10.395 1.844 19.282 1.00 86.12 140 GLY A N 1
ATOM 1046 C CA . GLY A 1 140 ? -10.730 2.003 17.866 1.00 86.12 140 GLY A CA 1
ATOM 1047 C C . GLY A 1 140 ? -9.769 1.232 16.959 1.00 86.12 140 GLY A C 1
ATOM 1048 O O . GLY A 1 140 ? -10.209 0.426 16.142 1.00 86.12 140 GLY A O 1
ATOM 1049 N N . ASN A 1 141 ? -8.460 1.401 17.168 1.00 87.88 141 ASN A N 1
ATOM 1050 C CA . ASN A 1 141 ? -7.428 0.693 16.406 1.00 87.88 141 ASN A CA 1
ATOM 1051 C C . ASN A 1 141 ? -7.511 -0.832 16.581 1.00 87.88 141 ASN A C 1
ATOM 1053 O O . ASN A 1 141 ? -7.334 -1.574 15.612 1.00 87.88 141 ASN A O 1
ATOM 1057 N N . LEU A 1 142 ? -7.793 -1.310 17.798 1.00 88.75 142 LEU A N 1
ATOM 1058 C CA . LEU A 1 142 ? -7.984 -2.733 18.078 1.00 88.75 142 LEU A CA 1
ATOM 1059 C C . LEU A 1 142 ? -9.175 -3.282 17.289 1.00 88.75 142 LEU A C 1
ATOM 1061 O O . LEU A 1 142 ? -9.035 -4.261 16.558 1.00 88.75 142 LEU A O 1
ATOM 1065 N N . CYS A 1 143 ? -10.335 -2.639 17.408 1.00 85.38 143 CYS A N 1
ATOM 1066 C CA . CYS A 1 143 ? -11.547 -3.094 16.744 1.00 85.38 143 CYS A CA 1
ATOM 1067 C C . CYS A 1 143 ? -11.421 -3.020 15.198 1.00 85.38 143 CYS A C 1
ATOM 1069 O O . CYS A 1 143 ? -11.858 -3.948 14.513 1.00 85.38 143 CYS A O 1
ATOM 1071 N N . ASP A 1 144 ? -10.727 -2.017 14.641 1.00 83.75 144 ASP A N 1
ATOM 1072 C CA . ASP A 1 144 ? -10.386 -1.956 13.207 1.00 83.75 144 ASP A CA 1
ATOM 1073 C C . ASP A 1 144 ? -9.451 -3.101 12.783 1.00 83.75 144 ASP A C 1
ATOM 1075 O O . ASP A 1 144 ? -9.672 -3.739 11.749 1.00 83.75 144 ASP A O 1
ATOM 1079 N N . SER A 1 145 ? -8.438 -3.410 13.597 1.00 86.94 145 SER A N 1
ATOM 1080 C CA . SER A 1 145 ? -7.499 -4.507 13.333 1.00 86.94 145 SER A CA 1
ATOM 1081 C C . SER A 1 145 ? -8.208 -5.860 13.327 1.00 86.94 145 SER A C 1
ATOM 1083 O O . SER A 1 145 ? -7.975 -6.679 12.439 1.00 86.94 145 SER A O 1
ATOM 1085 N N . VAL A 1 146 ? -9.129 -6.092 14.267 1.00 84.06 146 VAL A N 1
ATOM 1086 C CA . VAL A 1 146 ? -9.904 -7.341 14.319 1.00 84.06 146 VAL A CA 1
ATOM 1087 C C . VAL A 1 146 ? -10.912 -7.438 13.169 1.00 84.06 146 VAL A C 1
ATOM 1089 O O . VAL A 1 146 ? -11.120 -8.525 12.628 1.00 84.06 146 VAL A O 1
ATOM 1092 N N . ALA A 1 147 ? -11.500 -6.320 12.736 1.00 79.69 147 ALA A N 1
ATOM 1093 C CA . ALA A 1 147 ? -12.362 -6.292 11.555 1.00 79.69 147 ALA A CA 1
ATOM 1094 C C . ALA A 1 147 ? -11.581 -6.542 10.245 1.00 79.69 147 ALA A C 1
ATOM 1096 O O . ALA A 1 147 ? -12.121 -7.134 9.302 1.00 79.69 147 ALA A O 1
ATOM 1097 N N . TYR A 1 148 ? -10.307 -6.132 10.192 1.00 80.75 148 TYR A N 1
ATOM 1098 C CA . TYR A 1 148 ? -9.419 -6.244 9.028 1.00 80.75 148 TYR A CA 1
ATOM 1099 C C . TYR A 1 148 ? -8.101 -6.934 9.360 1.00 80.75 148 TYR A C 1
ATOM 1101 O O . TYR A 1 148 ? -7.037 -6.316 9.277 1.00 80.75 148 TYR A O 1
ATOM 1109 N N . PRO A 1 149 ? -8.136 -8.245 9.636 1.00 81.62 149 PRO A N 1
ATOM 1110 C CA . PRO A 1 149 ? -6.915 -9.004 9.817 1.00 81.62 149 PRO A CA 1
ATOM 1111 C C . PRO A 1 149 ? -6.078 -8.934 8.535 1.00 81.62 149 PRO A C 1
ATOM 1113 O O . PRO A 1 149 ? -6.561 -9.262 7.444 1.00 81.62 149 PRO A O 1
ATOM 1116 N N . THR A 1 150 ? -4.829 -8.478 8.656 1.00 78.19 150 THR A N 1
ATOM 1117 C CA . THR A 1 150 ? -3.876 -8.424 7.542 1.00 78.19 150 THR A CA 1
ATOM 1118 C C . THR A 1 150 ? -2.508 -8.951 7.951 1.00 78.19 150 THR A C 1
ATOM 1120 O O . THR A 1 150 ? -2.051 -8.764 9.077 1.00 78.19 150 THR A O 1
ATOM 1123 N N . GLY A 1 151 ? -1.822 -9.577 6.999 1.00 84.25 151 GLY A N 1
ATOM 1124 C CA . GLY A 1 151 ? -0.478 -10.093 7.188 1.00 84.25 151 GLY A CA 1
ATOM 1125 C C . GLY A 1 151 ? -0.434 -11.459 7.880 1.00 84.25 151 GLY A C 1
ATOM 1126 O O . GLY A 1 151 ? -1.463 -12.057 8.191 1.00 84.25 151 GLY A O 1
ATOM 1127 N N . PRO A 1 152 ? 0.782 -11.995 8.096 1.00 84.69 152 PRO A N 1
ATOM 1128 C CA . PRO A 1 152 ? 0.964 -13.318 8.687 1.00 84.69 152 PRO A CA 1
ATOM 1129 C C . PRO A 1 152 ? 0.362 -13.413 10.093 1.00 84.69 152 PRO A C 1
ATOM 1131 O O . PRO A 1 152 ? 0.572 -12.503 10.895 1.00 84.69 152 PRO A O 1
ATOM 11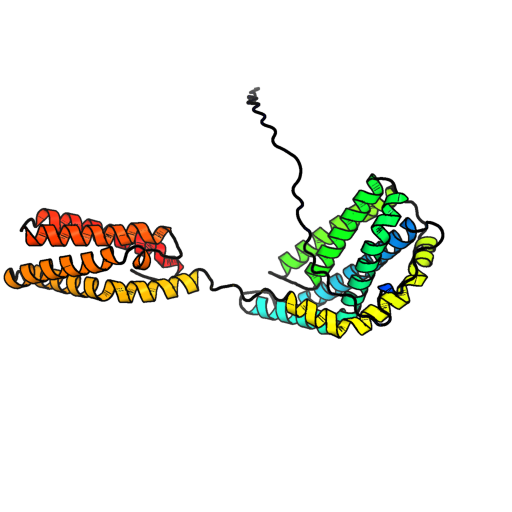34 N N . ARG A 1 153 ? -0.260 -14.553 10.434 1.00 84.19 153 ARG A N 1
ATOM 1135 C CA . ARG A 1 153 ? -0.852 -14.831 11.760 1.00 84.19 153 ARG A CA 1
ATOM 1136 C C . ARG A 1 153 ? -0.015 -14.375 12.940 1.00 84.19 153 ARG A C 1
ATOM 1138 O O . ARG A 1 153 ? -0.556 -13.773 13.855 1.00 84.19 153 ARG A O 1
ATOM 1145 N N . GLN A 1 154 ? 1.283 -14.684 12.935 1.00 85.50 154 GLN A N 1
ATOM 1146 C CA . GLN A 1 154 ? 2.152 -14.325 14.055 1.00 85.50 154 GLN A CA 1
ATOM 1147 C C . GLN A 1 154 ? 2.214 -12.808 14.231 1.00 85.50 154 GLN A C 1
ATOM 1149 O O . GLN A 1 154 ? 2.001 -12.317 15.328 1.00 85.50 154 GLN A O 1
ATOM 1154 N N . ARG A 1 155 ? 2.411 -12.070 13.133 1.00 87.50 155 ARG A N 1
ATOM 1155 C CA . ARG A 1 155 ? 2.460 -10.609 13.160 1.00 87.50 155 ARG A CA 1
ATOM 1156 C C . ARG A 1 155 ? 1.138 -10.016 13.637 1.00 87.50 155 ARG A C 1
ATOM 1158 O O . ARG A 1 155 ? 1.157 -9.095 14.439 1.00 87.50 155 ARG A O 1
ATOM 1165 N N . PHE A 1 156 ? 0.018 -10.549 13.154 1.00 87.31 156 PHE A N 1
ATOM 1166 C CA . PHE A 1 156 ? -1.297 -10.107 13.599 1.00 87.31 156 PHE A CA 1
ATOM 1167 C C . PHE A 1 156 ? -1.504 -10.358 15.100 1.00 87.31 156 PHE A C 1
ATOM 1169 O O . PHE A 1 156 ? -1.939 -9.470 15.823 1.00 87.31 156 PHE A O 1
ATOM 1176 N N . ALA A 1 157 ? -1.152 -11.550 15.589 1.00 86.38 157 ALA A N 1
ATOM 1177 C CA . ALA A 1 157 ? -1.251 -11.880 17.008 1.00 86.38 157 ALA A CA 1
ATOM 1178 C C . ALA A 1 157 ? -0.358 -10.980 17.878 1.00 86.38 157 ALA A C 1
ATOM 1180 O O . ALA A 1 157 ? -0.796 -10.545 18.941 1.00 86.38 157 ALA A O 1
ATOM 1181 N N . ASP A 1 158 ? 0.857 -10.680 17.414 1.00 89.44 158 ASP A N 1
ATOM 1182 C CA . ASP A 1 158 ? 1.785 -9.780 18.101 1.00 89.44 158 ASP A CA 1
ATOM 1183 C C . ASP A 1 158 ? 1.223 -8.345 18.160 1.00 89.44 158 ASP A C 1
ATOM 1185 O O . ASP A 1 158 ? 1.246 -7.723 19.218 1.00 89.44 158 ASP A O 1
ATOM 1189 N N . GLU A 1 159 ? 0.657 -7.841 17.056 1.00 91.00 159 GLU A N 1
ATOM 1190 C CA . GLU A 1 159 ? 0.049 -6.502 16.962 1.00 91.00 159 GLU A CA 1
ATOM 1191 C C . GLU A 1 159 ? -1.176 -6.342 17.876 1.00 91.00 159 GLU A C 1
ATOM 1193 O O . GLU A 1 159 ? -1.297 -5.347 18.599 1.00 91.00 159 GLU A O 1
ATOM 1198 N N . ILE A 1 160 ? -2.065 -7.340 17.899 1.00 90.56 160 ILE A N 1
ATOM 1199 C CA . ILE A 1 160 ? -3.201 -7.377 18.828 1.00 90.56 160 ILE A CA 1
ATOM 1200 C C . ILE A 1 160 ? -2.705 -7.427 20.278 1.00 90.56 160 ILE A C 1
ATOM 1202 O O . ILE A 1 160 ? -3.174 -6.650 21.108 1.00 90.56 160 ILE A O 1
ATOM 1206 N N . GLY A 1 161 ? -1.725 -8.285 20.582 1.00 88.88 161 GLY A N 1
ATOM 1207 C CA . GLY A 1 161 ? -1.159 -8.409 21.927 1.00 88.88 161 GLY A CA 1
ATOM 1208 C C . GLY A 1 161 ? -0.510 -7.117 22.430 1.00 88.88 161 GLY A C 1
ATOM 1209 O O . GLY A 1 161 ? -0.746 -6.712 23.568 1.00 88.88 161 GLY A O 1
ATOM 1210 N N . GLU A 1 162 ? 0.259 -6.429 21.582 1.00 92.44 162 GLU A N 1
ATOM 1211 C CA . GLU A 1 162 ? 0.847 -5.124 21.908 1.00 92.44 162 GLU A CA 1
ATOM 1212 C C . GLU A 1 162 ? -0.239 -4.070 22.167 1.00 92.44 162 GLU A C 1
ATOM 1214 O O . GLU A 1 162 ? -0.149 -3.292 23.120 1.00 92.44 162 GLU A O 1
ATOM 1219 N N . THR A 1 163 ? -1.291 -4.058 21.345 1.00 91.94 163 THR A N 1
ATOM 1220 C CA . THR A 1 163 ? -2.392 -3.096 21.472 1.00 91.94 163 THR A CA 1
ATOM 1221 C C . THR A 1 163 ? -3.175 -3.315 22.769 1.00 91.94 163 THR A C 1
ATOM 1223 O O . THR A 1 163 ? -3.433 -2.349 23.487 1.00 91.94 163 THR A O 1
ATOM 1226 N N . LEU A 1 164 ? -3.474 -4.569 23.123 1.00 89.06 164 LEU A N 1
ATOM 1227 C CA . LEU A 1 164 ? -4.115 -4.938 24.391 1.00 89.06 164 LEU A CA 1
ATOM 1228 C C . LEU A 1 164 ? -3.268 -4.531 25.604 1.00 89.06 164 LEU A C 1
ATOM 1230 O O . LEU A 1 164 ? -3.785 -3.910 26.529 1.00 89.06 164 LEU A O 1
ATOM 1234 N N . ALA A 1 165 ? -1.954 -4.770 25.568 1.00 90.31 165 ALA A N 1
ATOM 1235 C CA . ALA A 1 165 ? -1.054 -4.352 26.645 1.00 90.31 165 ALA A CA 1
ATOM 1236 C C . ALA A 1 165 ? -1.029 -2.822 26.836 1.00 90.31 165 ALA A C 1
ATOM 1238 O O . ALA A 1 165 ? -0.948 -2.326 27.962 1.00 90.31 165 ALA A O 1
ATOM 1239 N N . ARG A 1 166 ? -1.122 -2.050 25.744 1.00 93.50 166 ARG A N 1
ATOM 1240 C CA . ARG A 1 166 ? -1.231 -0.583 25.811 1.00 93.50 166 ARG A CA 1
ATOM 1241 C C . ARG A 1 166 ? -2.578 -0.139 26.382 1.00 93.50 166 ARG A C 1
ATOM 1243 O O . ARG A 1 166 ? -2.604 0.788 27.185 1.00 93.50 166 ARG A O 1
ATOM 1250 N N . ILE A 1 167 ? -3.671 -0.805 26.006 1.00 90.06 167 ILE A N 1
ATOM 1251 C CA . ILE A 1 167 ? -5.005 -0.576 26.582 1.00 90.06 167 ILE A CA 1
ATOM 1252 C C . ILE A 1 167 ? -4.981 -0.831 28.094 1.00 90.06 167 ILE A C 1
ATOM 1254 O O . ILE A 1 167 ? -5.479 -0.003 28.851 1.00 90.06 167 ILE A O 1
ATOM 1258 N N . ASP A 1 168 ? -4.355 -1.918 28.548 1.00 89.31 168 ASP A N 1
ATOM 1259 C CA . ASP A 1 168 ? -4.203 -2.232 29.974 1.00 89.31 168 ASP A CA 1
ATOM 1260 C C . ASP A 1 168 ? -3.451 -1.156 30.750 1.00 89.31 168 ASP A C 1
ATOM 1262 O O . ASP A 1 168 ? -3.861 -0.781 31.852 1.00 89.31 168 ASP A O 1
ATOM 1266 N N . ALA A 1 169 ? -2.373 -0.630 30.169 1.00 91.56 169 ALA A N 1
ATOM 1267 C CA . ALA A 1 169 ? -1.612 0.451 30.775 1.00 91.56 169 ALA A CA 1
ATOM 1268 C C . ALA A 1 169 ? -2.465 1.723 30.931 1.00 91.56 169 ALA A C 1
ATOM 1270 O O . ALA A 1 169 ? -2.479 2.316 32.008 1.00 91.56 169 ALA A O 1
ATOM 1271 N N . GLU A 1 170 ? -3.219 2.113 29.897 1.00 92.38 170 GLU A N 1
ATOM 1272 C CA . GLU A 1 170 ? -4.089 3.297 29.956 1.00 92.38 170 GLU A CA 1
ATOM 1273 C C . GLU A 1 170 ? -5.291 3.098 30.893 1.00 92.38 170 GLU A C 1
ATOM 1275 O O . GLU A 1 170 ? -5.663 4.027 31.604 1.00 92.38 170 GLU A O 1
ATOM 1280 N N . VAL A 1 171 ? -5.873 1.894 30.962 1.00 88.06 171 VAL A N 1
ATOM 1281 C CA . VAL A 1 171 ? -6.937 1.573 31.934 1.00 88.06 171 VAL A CA 1
ATOM 1282 C C . VAL A 1 171 ? -6.406 1.632 33.364 1.00 88.06 171 VAL A C 1
ATOM 1284 O O . VAL A 1 171 ? -7.066 2.191 34.237 1.00 88.06 171 VAL A O 1
ATOM 1287 N N . THR A 1 172 ? -5.205 1.102 33.605 1.00 88.38 172 THR A N 1
ATOM 1288 C CA . THR A 1 172 ? -4.553 1.172 34.921 1.00 88.38 172 THR A CA 1
ATOM 1289 C C . THR A 1 172 ? -4.308 2.623 35.329 1.00 88.38 172 THR A C 1
ATOM 1291 O O . THR A 1 172 ? -4.583 3.005 36.466 1.00 88.38 172 THR A O 1
ATOM 1294 N N . GLU A 1 173 ? -3.831 3.447 34.395 1.00 91.69 173 GLU A N 1
ATOM 1295 C CA . GLU A 1 173 ? -3.606 4.869 34.640 1.00 91.69 173 GLU A CA 1
ATOM 1296 C C . GLU A 1 173 ? -4.918 5.622 34.891 1.00 91.69 173 GLU A C 1
ATOM 1298 O O . GLU A 1 173 ? -5.008 6.415 35.826 1.00 91.69 173 GLU A O 1
ATOM 1303 N N . LEU A 1 174 ? -5.974 5.330 34.129 1.00 89.62 174 LEU A N 1
ATOM 1304 C CA . LEU A 1 174 ? -7.295 5.905 34.369 1.00 89.62 174 LEU A CA 1
ATOM 1305 C C . LEU A 1 174 ? -7.863 5.517 35.730 1.00 89.62 174 LEU A C 1
ATOM 1307 O O . LEU A 1 174 ? -8.368 6.394 36.421 1.00 89.62 174 LEU A O 1
ATOM 1311 N N . GLY A 1 175 ? -7.723 4.259 36.151 1.00 87.50 175 GLY A N 1
ATOM 1312 C CA . GLY A 1 175 ? -8.150 3.812 37.481 1.00 87.50 175 GLY A CA 1
ATOM 1313 C C . GLY A 1 175 ? -7.379 4.480 38.628 1.00 87.50 175 GLY A C 1
ATOM 1314 O O . GLY A 1 175 ? -7.887 4.586 39.742 1.00 87.50 175 GLY A O 1
ATOM 1315 N N . ARG A 1 176 ? -6.161 4.977 38.368 1.00 91.81 176 ARG A N 1
ATOM 1316 C CA . ARG A 1 176 ? -5.402 5.807 39.319 1.00 91.81 176 ARG A CA 1
ATOM 1317 C C . ARG A 1 176 ? -5.944 7.237 39.394 1.00 91.81 176 ARG A C 1
ATOM 1319 O O . ARG A 1 176 ? -5.878 7.855 40.455 1.00 91.81 176 ARG A O 1
ATOM 1326 N N . LEU A 1 177 ? -6.421 7.774 38.272 1.00 91.69 177 LEU A N 1
ATOM 1327 C CA . LEU A 1 177 ? -6.893 9.157 38.143 1.00 91.69 177 LEU A CA 1
ATOM 1328 C C . LEU A 1 177 ? -8.367 9.324 38.525 1.00 91.69 177 LEU A C 1
ATOM 1330 O O . LEU A 1 177 ? -8.753 10.387 39.008 1.00 91.69 177 LEU A O 1
ATOM 1334 N N . LEU A 1 178 ? -9.173 8.288 38.304 1.00 90.38 178 LEU A N 1
ATOM 1335 C CA . LEU A 1 178 ? -10.610 8.250 38.531 1.00 90.38 178 LEU A CA 1
ATOM 1336 C C . LEU A 1 178 ? -10.933 7.022 39.380 1.00 90.38 178 LEU A C 1
ATOM 1338 O O . LEU A 1 178 ? -10.717 5.887 38.960 1.00 90.38 178 LEU A O 1
ATOM 1342 N N . VAL A 1 179 ? -11.465 7.253 40.577 1.00 88.56 179 VAL A N 1
ATOM 1343 C CA . VAL A 1 179 ? -11.938 6.180 41.456 1.00 88.56 179 VAL A CA 1
ATOM 1344 C C . VAL A 1 179 ? -13.453 6.145 41.356 1.00 88.56 179 VAL A C 1
ATOM 1346 O O . VAL A 1 179 ? -14.132 6.921 42.023 1.00 88.56 179 VAL A O 1
ATOM 1349 N N . VAL A 1 180 ? -13.966 5.259 40.505 1.00 86.25 180 VAL A N 1
ATOM 1350 C CA . VAL A 1 180 ? -15.404 5.010 40.359 1.00 86.25 180 VAL A CA 1
ATOM 1351 C C . VAL A 1 180 ? -15.670 3.555 40.751 1.00 86.25 180 VAL A C 1
ATOM 1353 O O . VAL A 1 180 ? -15.020 2.667 40.193 1.00 86.25 180 VAL A O 1
ATOM 1356 N N . PRO A 1 181 ? -16.555 3.280 41.726 1.00 90.25 181 PRO A N 1
ATOM 1357 C CA . PRO A 1 181 ? -16.938 1.916 42.074 1.00 90.25 181 PRO A CA 1
ATOM 1358 C C . PRO A 1 181 ? -17.529 1.163 40.878 1.00 90.25 181 PRO A C 1
ATOM 1360 O O . PRO A 1 181 ? -18.285 1.727 40.089 1.00 90.25 181 PRO A O 1
ATOM 1363 N N . ASP A 1 182 ? -17.236 -0.135 40.774 1.00 88.12 182 ASP A N 1
ATOM 1364 C CA . ASP A 1 182 ? -17.745 -0.982 39.685 1.00 88.12 182 ASP A CA 1
ATOM 1365 C C . ASP A 1 182 ? -19.283 -0.965 39.604 1.00 88.12 182 ASP A C 1
ATOM 1367 O O . ASP A 1 182 ? -19.836 -0.874 38.512 1.00 88.12 182 ASP A O 1
ATOM 1371 N N . GLU A 1 183 ? -19.966 -0.954 40.751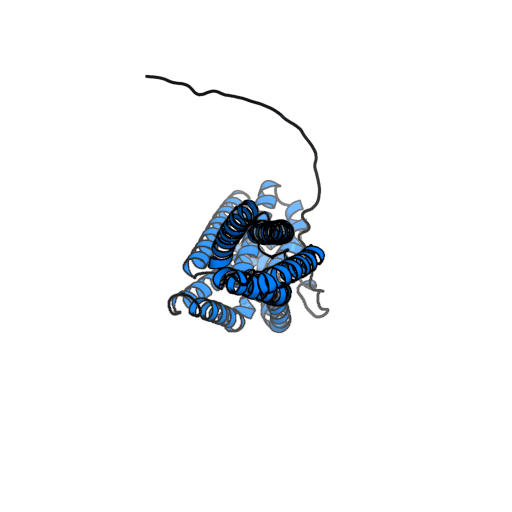 1.00 90.31 183 GLU A N 1
ATOM 1372 C CA . GLU A 1 183 ? -21.433 -0.884 40.846 1.00 90.31 183 GLU A CA 1
ATOM 1373 C C . GLU A 1 183 ? -22.009 0.406 40.238 1.00 90.31 183 GLU A C 1
ATOM 1375 O O . GLU A 1 183 ? -23.094 0.396 39.653 1.00 90.31 183 GLU A O 1
ATOM 1380 N N . ASP A 1 184 ? -21.288 1.523 40.361 1.00 89.75 184 ASP A N 1
ATOM 1381 C CA . ASP A 1 184 ? -21.714 2.808 39.805 1.00 89.75 184 ASP A CA 1
ATOM 1382 C C . ASP A 1 184 ? -21.484 2.849 38.293 1.00 89.75 184 ASP A C 1
ATOM 1384 O O . ASP A 1 184 ? -22.333 3.357 37.561 1.00 89.75 184 ASP A O 1
ATOM 1388 N N . LEU A 1 185 ? -20.402 2.233 37.804 1.00 88.75 185 LEU A N 1
ATOM 1389 C CA . LEU A 1 185 ? -20.172 2.061 36.368 1.00 88.75 185 LEU A CA 1
ATOM 1390 C C . LEU A 1 185 ? -21.228 1.157 35.725 1.00 88.75 185 LEU A C 1
ATOM 1392 O O . LEU A 1 185 ? -21.717 1.467 34.641 1.00 88.75 185 LEU A O 1
ATOM 1396 N N . GLU A 1 186 ? -21.608 0.058 36.379 1.00 88.62 186 GLU A N 1
ATOM 1397 C CA . GLU A 1 186 ? -22.676 -0.823 35.893 1.00 88.62 186 GLU A CA 1
ATOM 1398 C C . GLU A 1 186 ? -24.012 -0.079 35.803 1.00 88.62 186 GLU A C 1
ATOM 1400 O O . GLU A 1 186 ? -24.674 -0.121 34.764 1.00 88.62 186 GLU A O 1
ATOM 1405 N N . ARG A 1 187 ? -24.365 0.681 36.847 1.00 90.19 187 ARG A N 1
ATOM 1406 C CA . ARG A 1 187 ? -25.574 1.514 36.859 1.00 90.19 187 ARG A CA 1
ATOM 1407 C C . ARG A 1 187 ? -25.531 2.610 35.792 1.00 90.19 187 ARG A C 1
ATOM 1409 O O . ARG A 1 187 ? -26.546 2.883 35.159 1.00 90.19 187 ARG A O 1
ATOM 1416 N N . ALA A 1 188 ? -24.369 3.224 35.571 1.00 89.69 188 ALA A N 1
ATOM 1417 C CA . ALA A 1 188 ? -24.184 4.243 34.541 1.00 89.69 188 ALA A CA 1
ATOM 1418 C C . ALA A 1 188 ? -24.282 3.668 33.117 1.00 89.69 188 ALA A C 1
ATOM 1420 O O . ALA A 1 188 ? -24.670 4.384 32.199 1.00 89.69 188 ALA A O 1
ATOM 1421 N N . LEU A 1 189 ? -23.952 2.387 32.917 1.00 91.25 189 LEU A N 1
ATOM 1422 C CA . LEU A 1 189 ? -24.045 1.717 31.618 1.00 91.25 189 LEU A CA 1
ATOM 1423 C C . LEU A 1 189 ? -25.472 1.285 31.263 1.00 91.25 189 LEU A C 1
ATOM 1425 O O . LEU A 1 189 ? -25.827 1.261 30.083 1.00 91.25 189 LEU A O 1
ATOM 1429 N N . GLU A 1 190 ? -26.272 0.919 32.267 1.00 92.12 190 GLU A N 1
ATOM 1430 C CA . GLU A 1 190 ? -27.597 0.304 32.111 1.00 92.12 190 GLU A CA 1
ATOM 1431 C C . GLU A 1 190 ? -28.519 1.020 31.099 1.00 92.12 190 GLU A C 1
ATOM 1433 O O . GLU A 1 190 ? -29.070 0.331 30.233 1.00 92.12 190 GLU A O 1
ATOM 1438 N N . PRO A 1 191 ? -28.633 2.367 31.081 1.00 91.00 191 PRO A N 1
ATOM 1439 C CA . PRO A 1 191 ? -29.499 3.074 30.131 1.00 91.00 191 PRO A CA 1
ATOM 1440 C C . PRO A 1 191 ? -29.092 2.906 28.659 1.00 91.00 191 PRO A C 1
ATOM 1442 O O . PRO A 1 191 ? -29.882 3.191 27.758 1.00 91.00 191 PRO A O 1
ATOM 1445 N N . TYR A 1 192 ? -27.858 2.469 28.404 1.00 89.62 192 TYR A N 1
ATOM 1446 C CA . TYR A 1 192 ? -27.250 2.411 27.076 1.00 89.62 192 TYR A CA 1
ATOM 1447 C C . TYR A 1 192 ? -27.206 1.002 26.491 1.00 89.62 192 TYR A C 1
ATOM 1449 O O . TYR A 1 192 ? -27.145 0.862 25.268 1.00 89.62 192 TYR A O 1
ATOM 1457 N N . LEU A 1 193 ? -27.267 -0.035 27.334 1.00 88.81 193 LEU A N 1
ATOM 1458 C CA . LEU A 1 193 ? -27.098 -1.430 26.912 1.00 88.81 193 LEU A CA 1
ATOM 1459 C C . LEU A 1 193 ? -28.082 -1.830 25.814 1.00 88.81 193 LEU A C 1
ATOM 1461 O O . LEU A 1 193 ? -27.660 -2.325 24.773 1.00 88.81 193 LEU A O 1
ATOM 1465 N N . LEU A 1 194 ? -29.374 -1.540 25.996 1.00 85.38 194 LEU A N 1
ATOM 1466 C CA . LEU A 1 194 ? -30.391 -1.902 25.008 1.00 85.38 194 LEU A CA 1
ATOM 1467 C C . LEU A 1 194 ? -30.132 -1.235 23.650 1.00 85.38 194 LEU A C 1
ATOM 1469 O O . LEU A 1 194 ? -30.256 -1.881 22.614 1.00 85.38 194 LEU A O 1
ATOM 1473 N N . ALA A 1 195 ? -29.747 0.043 23.641 1.00 83.12 195 ALA A N 1
ATOM 1474 C CA . ALA A 1 195 ? -29.452 0.758 22.401 1.00 83.12 195 ALA A CA 1
ATOM 1475 C C . ALA A 1 195 ? -28.205 0.194 21.701 1.00 83.12 195 ALA A C 1
ATOM 1477 O O . ALA A 1 195 ? -28.192 0.062 20.479 1.00 83.12 195 ALA A O 1
ATOM 1478 N N . ILE A 1 196 ? -27.175 -0.176 22.468 1.00 84.25 196 ILE A N 1
ATOM 1479 C CA . ILE A 1 196 ? -25.959 -0.817 21.951 1.00 84.25 196 ILE A CA 1
ATOM 1480 C C . ILE A 1 196 ? -26.284 -2.192 21.346 1.00 84.25 196 ILE A C 1
ATOM 1482 O O . ILE A 1 196 ? -25.830 -2.505 20.244 1.00 84.25 196 ILE A O 1
ATOM 1486 N N . GLU A 1 197 ? -27.095 -2.999 22.031 1.00 85.00 197 GLU A N 1
ATOM 1487 C CA . GLU A 1 197 ? -27.510 -4.327 21.568 1.00 85.00 197 GLU A CA 1
ATOM 1488 C C . GLU A 1 197 ? -28.399 -4.255 20.319 1.00 85.00 197 GLU A C 1
ATOM 1490 O O . GLU A 1 197 ? -28.163 -4.987 19.354 1.00 85.00 197 GLU A O 1
ATOM 1495 N N . LEU A 1 198 ? -29.378 -3.342 20.290 1.00 81.69 198 LEU A N 1
ATOM 1496 C CA . LEU A 1 198 ? -30.248 -3.123 19.129 1.00 81.69 198 LEU A CA 1
ATOM 1497 C C . LEU A 1 198 ? -29.463 -2.601 17.924 1.00 81.69 198 LEU A C 1
ATOM 1499 O O . LEU A 1 198 ? -29.635 -3.122 16.822 1.00 81.69 198 LEU A O 1
ATOM 1503 N N . ALA A 1 199 ? -28.529 -1.667 18.134 1.00 75.50 199 ALA A N 1
ATOM 1504 C CA . ALA A 1 199 ? -27.609 -1.235 17.086 1.00 75.50 199 ALA A CA 1
ATOM 1505 C C . ALA A 1 199 ? -26.783 -2.415 16.543 1.00 75.50 199 ALA A C 1
ATOM 1507 O O . ALA A 1 199 ? -26.539 -2.495 15.341 1.00 75.50 199 ALA A O 1
ATOM 1508 N N . GLY A 1 200 ? -26.423 -3.378 17.399 1.00 75.00 200 GLY A N 1
ATOM 1509 C CA . GLY A 1 200 ? -25.812 -4.649 17.007 1.00 75.00 200 GLY A CA 1
ATOM 1510 C C . GLY A 1 200 ? -26.624 -5.450 15.978 1.00 75.00 200 GLY A C 1
ATOM 1511 O O . GLY A 1 200 ? -26.067 -6.055 15.057 1.00 75.00 200 GLY A O 1
ATOM 1512 N N . VAL A 1 201 ? -27.951 -5.445 16.118 1.00 76.81 201 VAL A N 1
ATOM 1513 C CA . VAL A 1 201 ? -28.889 -6.180 15.256 1.00 76.81 201 VAL A CA 1
ATOM 1514 C C . VAL A 1 201 ? -29.216 -5.395 13.983 1.00 76.81 201 VAL A C 1
ATOM 1516 O O . VAL A 1 201 ? -29.199 -5.960 12.889 1.00 76.81 201 VAL A O 1
ATOM 1519 N N . GLU A 1 202 ? -29.481 -4.097 14.106 1.00 73.81 202 GLU A N 1
ATOM 1520 C CA . GLU A 1 202 ? -29.913 -3.233 13.000 1.00 73.81 202 GLU A CA 1
ATOM 1521 C C . GLU A 1 202 ? -28.763 -2.870 12.057 1.00 73.81 202 GLU A C 1
ATOM 1523 O O . GLU A 1 202 ? -28.926 -2.854 10.833 1.00 73.81 202 GLU A O 1
ATOM 1528 N N . ALA A 1 203 ? -27.561 -2.659 12.600 1.00 64.88 203 ALA A N 1
ATOM 1529 C CA . ALA A 1 203 ? -26.413 -2.233 11.814 1.00 64.88 203 ALA A CA 1
ATOM 1530 C C . ALA A 1 203 ? -25.809 -3.354 10.960 1.00 64.88 203 ALA A C 1
ATOM 1532 O O . ALA A 1 203 ? -24.839 -3.095 10.258 1.00 64.88 203 ALA A O 1
ATOM 1533 N N . GLN A 1 204 ? -26.345 -4.581 10.944 1.00 67.44 204 GLN A N 1
ATOM 1534 C CA . GLN A 1 204 ? -25.776 -5.660 10.123 1.00 67.44 204 GLN A CA 1
ATOM 1535 C C . GLN A 1 204 ? -25.691 -5.275 8.636 1.00 67.44 204 GLN A C 1
ATOM 1537 O O . GLN A 1 204 ? -24.674 -5.538 7.994 1.00 67.44 204 GLN A O 1
ATOM 1542 N N . GLY A 1 205 ? -26.713 -4.598 8.098 1.00 68.25 205 GLY A N 1
ATOM 1543 C CA . GLY A 1 205 ? -26.729 -4.144 6.702 1.00 68.25 205 GLY A CA 1
ATOM 1544 C C . GLY A 1 205 ? -25.737 -3.011 6.413 1.00 68.25 205 GLY A C 1
ATOM 1545 O O . GLY A 1 205 ? -25.005 -3.055 5.423 1.00 68.25 205 GLY A O 1
ATOM 1546 N N . GLU A 1 206 ? -25.671 -2.011 7.291 1.00 67.06 206 GLU A N 1
ATOM 1547 C CA . GLU A 1 206 ? -24.788 -0.849 7.125 1.00 67.06 206 GLU A CA 1
ATOM 1548 C C . GLU A 1 206 ? -23.332 -1.168 7.440 1.00 67.06 206 GLU A C 1
ATOM 1550 O O . GLU A 1 206 ? -22.428 -0.724 6.733 1.00 67.06 206 GLU A O 1
ATOM 1555 N N . LEU A 1 207 ? -23.096 -1.974 8.473 1.00 65.62 207 LEU A N 1
ATOM 1556 C CA . LEU A 1 207 ? -21.779 -2.465 8.823 1.00 65.62 207 LEU A CA 1
ATOM 1557 C C . LEU A 1 207 ? -21.250 -3.344 7.695 1.00 65.62 207 LEU A C 1
ATOM 1559 O O . LEU A 1 207 ? -20.096 -3.176 7.330 1.00 65.62 207 LEU A O 1
ATOM 1563 N N . LEU A 1 208 ? -22.073 -4.182 7.053 1.00 68.88 208 LEU A N 1
ATOM 1564 C CA . LEU A 1 208 ? -21.667 -4.857 5.817 1.00 68.88 208 LEU A CA 1
ATOM 1565 C C . LEU A 1 208 ? -21.226 -3.846 4.751 1.00 68.88 208 LEU A C 1
ATOM 1567 O O . LEU A 1 208 ? -20.105 -3.956 4.268 1.00 68.88 208 LEU A O 1
ATOM 1571 N N . ALA A 1 209 ? -22.026 -2.825 4.434 1.00 70.81 209 ALA A N 1
ATOM 1572 C CA . ALA A 1 209 ? -21.662 -1.818 3.429 1.00 70.81 209 ALA A CA 1
ATOM 1573 C C . ALA A 1 209 ? -20.377 -1.037 3.783 1.00 70.81 209 ALA A C 1
ATOM 1575 O O . ALA A 1 209 ? -19.506 -0.832 2.933 1.00 70.81 209 ALA A O 1
ATOM 1576 N N . TYR A 1 210 ? -20.217 -0.641 5.046 1.00 66.88 210 TYR A N 1
ATOM 1577 C CA . TYR A 1 210 ? -19.003 -0.011 5.557 1.00 66.88 210 TYR A CA 1
ATOM 1578 C C . TYR A 1 210 ? -17.809 -0.955 5.449 1.00 66.88 210 TYR A C 1
ATOM 1580 O O . TYR A 1 210 ? -16.749 -0.558 4.963 1.00 66.88 210 TYR A O 1
ATOM 1588 N N . LEU A 1 211 ? -17.984 -2.216 5.839 1.00 64.69 211 LEU A N 1
ATOM 1589 C CA . LEU A 1 211 ? -16.914 -3.191 5.786 1.00 64.69 211 LEU A CA 1
ATOM 1590 C C . LEU A 1 211 ? -16.524 -3.521 4.330 1.00 64.69 211 LEU A C 1
ATOM 1592 O O . LEU A 1 211 ? -15.356 -3.711 3.987 1.00 64.69 211 LEU A O 1
ATOM 1596 N N . GLU A 1 212 ? -17.486 -3.491 3.411 1.00 67.88 212 GLU A N 1
ATOM 1597 C CA . GLU A 1 212 ? -17.210 -3.558 1.981 1.00 67.88 212 GLU A CA 1
ATOM 1598 C C . GLU A 1 212 ? -16.457 -2.331 1.461 1.00 67.88 212 GLU A C 1
ATOM 1600 O O . GLU A 1 212 ? -15.586 -2.484 0.604 1.00 67.88 212 GLU A O 1
ATOM 1605 N N . SER A 1 213 ? -16.730 -1.140 2.000 1.00 66.06 213 SER A N 1
ATOM 1606 C CA . SER A 1 213 ? -16.012 0.095 1.654 1.00 66.06 213 SER A CA 1
ATOM 1607 C C . SER A 1 213 ? -14.561 0.108 2.151 1.00 66.06 213 SER A C 1
ATOM 1609 O O . SER A 1 213 ? -13.696 0.715 1.517 1.00 66.06 213 SER A O 1
ATOM 1611 N N . LEU A 1 214 ? -14.291 -0.600 3.252 1.00 58.50 214 LEU A N 1
ATOM 1612 C CA . LEU A 1 214 ? -12.960 -0.785 3.827 1.00 58.50 214 LEU A CA 1
ATOM 1613 C C . LEU A 1 214 ? -12.171 -1.922 3.167 1.00 58.50 214 LEU A C 1
ATOM 1615 O O . LEU A 1 214 ? -10.972 -2.057 3.431 1.00 58.50 214 LEU A O 1
ATOM 1619 N N . LYS A 1 215 ? -12.783 -2.721 2.273 1.00 61.94 215 LYS A N 1
ATOM 1620 C CA . LYS A 1 215 ? -12.014 -3.635 1.415 1.00 61.94 215 LYS A CA 1
ATOM 1621 C C . LYS A 1 215 ? -10.906 -2.803 0.757 1.00 61.94 215 LYS A C 1
ATOM 1623 O O . LYS A 1 215 ? -11.215 -1.773 0.151 1.00 61.94 215 LYS A O 1
ATOM 1628 N N . PRO A 1 216 ? -9.626 -3.206 0.864 1.00 51.84 216 PRO A N 1
ATOM 1629 C CA . PRO A 1 216 ? -8.541 -2.438 0.277 1.00 51.84 216 PRO A CA 1
ATOM 1630 C C . PRO A 1 216 ? -8.871 -2.223 -1.197 1.00 51.84 216 PRO A C 1
ATOM 1632 O O . PRO A 1 216 ? -9.053 -3.199 -1.932 1.00 51.84 216 PRO A O 1
ATOM 1635 N N . LYS A 1 217 ? -9.003 -0.949 -1.608 1.00 52.59 217 LYS A N 1
ATOM 1636 C CA . LYS A 1 217 ? -9.183 -0.579 -3.019 1.00 52.59 217 LYS A CA 1
ATOM 1637 C C . LYS A 1 217 ? -8.199 -1.421 -3.827 1.00 52.59 217 LYS A C 1
ATOM 1639 O O . LYS A 1 217 ? -7.051 -1.522 -3.379 1.00 52.59 217 LYS A O 1
ATOM 1644 N N . PRO A 1 218 ? -8.625 -2.041 -4.946 1.00 52.03 218 PRO A N 1
ATOM 1645 C CA . PRO A 1 218 ? -7.775 -2.945 -5.709 1.00 52.03 218 PRO A CA 1
ATOM 1646 C C . PRO A 1 218 ? -6.422 -2.271 -5.868 1.00 52.03 218 PRO A C 1
ATOM 1648 O O . PRO A 1 218 ? -6.350 -1.163 -6.411 1.00 52.03 218 PRO A O 1
ATOM 1651 N N . LYS A 1 219 ? -5.385 -2.868 -5.259 1.00 58.56 219 LYS A N 1
ATOM 1652 C CA . LYS A 1 219 ? -4.036 -2.307 -5.292 1.00 58.56 219 LYS A CA 1
ATOM 1653 C C . LYS A 1 219 ? -3.762 -2.046 -6.767 1.00 58.56 219 LYS A C 1
ATOM 1655 O O . LYS A 1 219 ? -3.896 -2.961 -7.577 1.00 58.56 219 LYS A O 1
ATOM 1660 N N . GLY A 1 220 ? -3.502 -0.784 -7.120 1.00 69.19 220 GLY A N 1
ATOM 1661 C CA . GLY A 1 220 ? -3.174 -0.425 -8.497 1.00 69.19 220 GLY A CA 1
ATOM 1662 C C . GLY A 1 220 ? -2.069 -1.346 -9.027 1.00 69.19 220 GLY A C 1
ATOM 1663 O O . GLY A 1 220 ? -1.369 -1.964 -8.219 1.00 69.19 220 GLY A O 1
ATOM 1664 N N . PRO A 1 221 ? -1.899 -1.445 -10.355 1.00 82.19 221 PRO A N 1
ATOM 1665 C CA . PRO A 1 221 ? -1.010 -2.433 -10.947 1.00 82.19 221 PRO A CA 1
ATOM 1666 C C . PRO A 1 221 ? 0.352 -2.399 -10.256 1.00 82.19 221 PRO A C 1
ATOM 1668 O O . PRO A 1 221 ? 0.953 -1.330 -10.072 1.00 82.19 221 PRO A O 1
ATOM 1671 N N . THR A 1 222 ? 0.806 -3.574 -9.834 1.00 87.81 222 THR A N 1
ATOM 1672 C CA . THR A 1 222 ? 2.073 -3.750 -9.130 1.00 87.81 222 THR A CA 1
ATOM 1673 C C . THR A 1 222 ? 3.217 -3.169 -9.965 1.00 87.81 222 THR A C 1
ATOM 1675 O O . THR A 1 222 ? 3.106 -2.969 -11.181 1.00 87.81 222 THR A O 1
ATOM 1678 N N . LEU A 1 223 ? 4.354 -2.854 -9.334 1.00 89.44 223 LEU A N 1
ATOM 1679 C CA . LEU A 1 223 ? 5.523 -2.380 -10.084 1.00 89.44 223 LEU A CA 1
ATOM 1680 C C . LEU A 1 223 ? 5.910 -3.367 -11.198 1.00 89.44 223 LEU A C 1
ATOM 1682 O O . LEU A 1 223 ? 6.212 -2.935 -12.306 1.00 89.44 223 LEU A O 1
ATOM 1686 N N . GLU A 1 224 ? 5.819 -4.669 -10.931 1.00 90.88 224 GLU A N 1
ATOM 1687 C CA . GLU A 1 224 ? 6.102 -5.725 -11.899 1.00 90.88 224 GLU A CA 1
ATOM 1688 C C . GLU A 1 224 ? 5.153 -5.686 -13.107 1.00 90.88 224 GLU A C 1
ATOM 1690 O O . GLU A 1 224 ? 5.608 -5.685 -14.251 1.00 90.88 224 GLU A O 1
ATOM 1695 N N . GLU A 1 225 ? 3.842 -5.562 -12.884 1.00 91.25 225 GLU A N 1
ATOM 1696 C CA . GLU A 1 225 ? 2.852 -5.436 -13.964 1.00 91.25 225 GLU A CA 1
ATOM 1697 C C . GLU A 1 225 ? 3.086 -4.181 -14.809 1.00 91.25 225 GLU A C 1
ATOM 1699 O O . GLU A 1 225 ? 3.049 -4.231 -16.044 1.00 91.25 225 GLU A O 1
ATOM 1704 N N . ARG A 1 226 ? 3.404 -3.056 -14.156 1.00 94.94 226 ARG A N 1
ATOM 1705 C CA . ARG A 1 226 ? 3.757 -1.813 -14.854 1.00 94.94 226 ARG A CA 1
ATOM 1706 C C . ARG A 1 226 ? 5.032 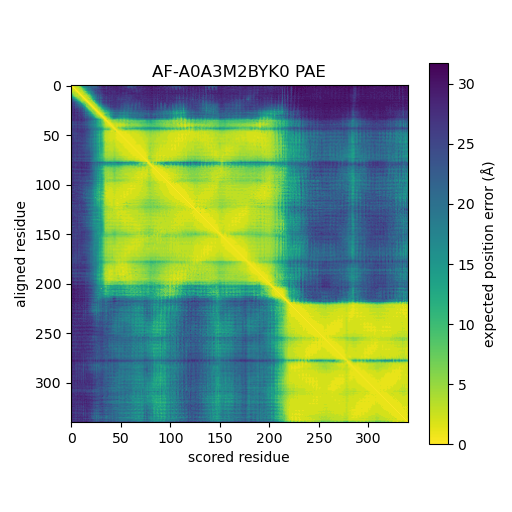-1.978 -15.681 1.00 94.94 226 ARG A C 1
ATOM 1708 O O . ARG A 1 226 ? 5.071 -1.497 -16.815 1.00 94.94 226 ARG A O 1
ATOM 1715 N N . MET A 1 227 ? 6.045 -2.667 -15.151 1.00 97.19 227 MET A N 1
ATOM 1716 C CA . MET A 1 227 ? 7.301 -2.946 -15.854 1.00 97.19 227 MET A CA 1
ATOM 1717 C C . MET A 1 227 ? 7.087 -3.840 -17.075 1.00 97.19 227 MET A C 1
ATOM 1719 O O . MET A 1 227 ? 7.560 -3.489 -18.155 1.00 97.19 227 MET A O 1
ATOM 1723 N N . ARG A 1 228 ? 6.320 -4.933 -16.960 1.00 96.44 228 ARG A N 1
ATOM 1724 C CA . ARG A 1 228 ? 5.985 -5.798 -18.107 1.00 96.44 228 ARG A CA 1
ATOM 1725 C C . ARG A 1 228 ? 5.236 -5.024 -19.193 1.00 96.44 228 ARG A C 1
ATOM 1727 O O . ARG A 1 228 ? 5.596 -5.103 -20.367 1.00 96.44 228 ARG A O 1
ATOM 1734 N N . GLY A 1 229 ? 4.237 -4.229 -18.802 1.00 95.62 229 GLY A N 1
ATOM 1735 C CA . GLY A 1 229 ? 3.463 -3.414 -19.739 1.00 95.62 229 GLY A CA 1
ATOM 1736 C C . GLY A 1 229 ? 4.307 -2.350 -20.448 1.00 95.62 229 GLY A C 1
ATOM 1737 O O . GLY A 1 229 ? 4.155 -2.135 -21.651 1.00 95.62 229 GLY A O 1
ATOM 1738 N N . TRP A 1 230 ? 5.222 -1.689 -19.733 1.00 97.00 230 TRP A N 1
ATOM 1739 C CA . TRP A 1 230 ? 6.188 -0.772 -20.345 1.00 97.00 230 TRP A CA 1
ATOM 1740 C C . TRP A 1 230 ? 7.141 -1.504 -21.298 1.00 97.00 230 TRP A C 1
ATOM 1742 O O . TRP A 1 230 ? 7.316 -1.059 -22.432 1.00 97.00 230 TRP A O 1
ATOM 1752 N N . TYR A 1 231 ? 7.697 -2.642 -20.880 1.00 97.56 231 TYR A N 1
ATOM 1753 C CA . TYR A 1 231 ? 8.696 -3.383 -21.646 1.00 97.56 231 TYR A CA 1
ATOM 1754 C C . TYR A 1 231 ? 8.147 -3.915 -22.980 1.00 97.56 231 TYR A C 1
ATOM 1756 O O . TYR A 1 231 ? 8.839 -3.858 -23.993 1.00 97.56 231 TYR A O 1
ATOM 1764 N N . GLN A 1 232 ? 6.878 -4.334 -23.031 1.00 96.94 232 GLN A N 1
ATOM 1765 C CA . GLN A 1 232 ? 6.213 -4.691 -24.293 1.00 96.94 232 GLN A CA 1
ATOM 1766 C C . GLN A 1 232 ? 6.186 -3.521 -25.291 1.00 96.94 232 GLN A C 1
ATOM 1768 O O . GLN A 1 232 ? 6.534 -3.692 -26.460 1.00 96.94 232 GLN A O 1
ATOM 1773 N N . ARG A 1 233 ? 5.819 -2.316 -24.831 1.00 96.12 233 ARG A N 1
ATOM 1774 C CA . ARG A 1 233 ? 5.803 -1.108 -25.675 1.00 96.12 233 ARG A CA 1
ATOM 1775 C C . ARG A 1 233 ? 7.211 -0.687 -26.089 1.00 96.12 233 ARG A C 1
ATOM 1777 O O . ARG A 1 233 ? 7.420 -0.308 -27.239 1.00 96.12 233 ARG A O 1
ATOM 1784 N N . TYR A 1 234 ? 8.168 -0.780 -25.166 1.00 96.75 234 TYR A N 1
ATOM 1785 C CA . TYR A 1 234 ? 9.584 -0.546 -25.439 1.00 96.75 234 TYR A CA 1
ATOM 1786 C C . TYR A 1 234 ? 10.088 -1.478 -26.549 1.00 96.75 234 TYR A C 1
ATOM 1788 O O . TYR A 1 234 ? 10.584 -0.990 -27.562 1.00 96.75 234 TYR A O 1
ATOM 1796 N N . GLY A 1 235 ? 9.878 -2.792 -26.411 1.00 96.75 235 GLY A N 1
ATOM 1797 C CA . GLY A 1 235 ? 10.290 -3.805 -27.385 1.00 96.75 235 GLY A CA 1
ATOM 1798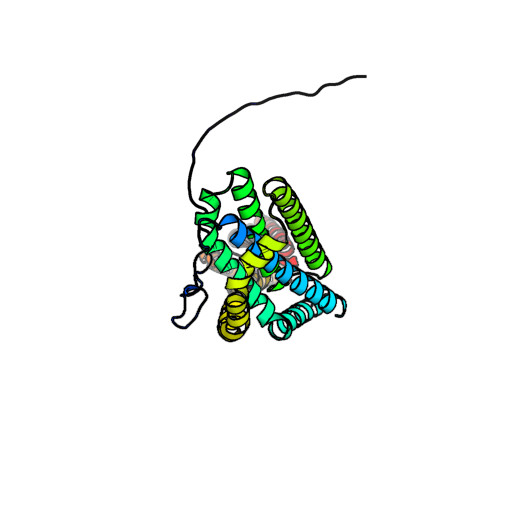 C C . GLY A 1 235 ? 9.734 -3.539 -28.784 1.00 96.75 235 GLY A C 1
ATOM 1799 O O . GLY A 1 235 ? 10.483 -3.531 -29.759 1.00 96.75 235 GLY A O 1
ATOM 1800 N N . GLN A 1 236 ? 8.440 -3.219 -28.882 1.00 96.31 236 GLN A N 1
ATOM 1801 C CA . GLN A 1 236 ? 7.808 -2.836 -30.151 1.00 96.31 236 GLN A CA 1
ATOM 1802 C C . GLN A 1 236 ? 8.435 -1.574 -30.760 1.00 96.31 236 GLN A C 1
ATOM 1804 O O . GLN A 1 236 ? 8.666 -1.516 -31.968 1.00 96.31 236 GLN A O 1
ATOM 1809 N N . ALA A 1 237 ? 8.734 -0.565 -29.939 1.00 96.25 237 ALA A N 1
ATOM 1810 C CA . ALA A 1 237 ? 9.319 0.686 -30.409 1.00 96.25 237 ALA A CA 1
ATOM 1811 C C . ALA A 1 237 ? 10.756 0.512 -30.927 1.00 96.25 237 ALA A C 1
ATOM 1813 O O . ALA A 1 237 ? 11.133 1.171 -31.897 1.00 96.25 237 ALA A O 1
ATOM 1814 N N . VAL A 1 238 ? 11.554 -0.361 -30.303 1.00 96.94 238 VAL A N 1
ATOM 1815 C CA . VAL A 1 238 ? 12.970 -0.553 -30.658 1.00 96.94 238 VAL A CA 1
ATOM 1816 C C . VAL A 1 238 ? 13.219 -1.634 -31.709 1.00 96.94 238 VAL A C 1
ATOM 1818 O O . VAL A 1 238 ? 14.316 -1.683 -32.272 1.00 96.94 238 VAL A O 1
ATOM 1821 N N . GLN A 1 239 ? 12.219 -2.461 -32.020 1.00 97.38 239 GLN A N 1
ATOM 1822 C CA . GLN A 1 239 ? 12.332 -3.574 -32.966 1.00 97.38 239 GLN A CA 1
ATOM 1823 C C . GLN A 1 239 ? 12.977 -3.188 -34.318 1.00 97.38 239 GLN A C 1
ATOM 1825 O O . GLN A 1 239 ? 13.920 -3.870 -34.727 1.00 97.38 239 GLN A O 1
ATOM 1830 N N . PRO A 1 240 ? 12.619 -2.063 -34.977 1.00 97.06 240 PRO A N 1
ATOM 1831 C CA . PRO A 1 240 ? 13.271 -1.668 -36.231 1.00 97.06 240 PRO A CA 1
ATOM 1832 C C . PRO A 1 240 ? 14.772 -1.375 -36.082 1.00 97.06 240 PRO A C 1
ATOM 1834 O O . PRO A 1 240 ? 15.558 -1.652 -36.987 1.00 97.06 240 PRO A O 1
ATOM 1837 N N . SER A 1 241 ? 15.197 -0.828 -34.936 1.00 97.25 241 SER A N 1
ATOM 1838 C CA . SER A 1 241 ? 16.622 -0.600 -34.654 1.00 97.25 241 SER A CA 1
ATOM 1839 C C . SER A 1 241 ? 17.368 -1.914 -34.427 1.00 97.25 241 SER A C 1
ATOM 1841 O O . SER A 1 241 ? 18.501 -2.052 -34.883 1.00 97.25 241 SER A O 1
ATOM 1843 N N . LYS A 1 242 ? 16.731 -2.892 -33.768 1.00 97.56 242 LYS A N 1
ATOM 1844 C CA . LYS A 1 242 ? 17.291 -4.235 -33.555 1.00 97.56 242 LYS A CA 1
ATOM 1845 C C . LYS A 1 242 ? 17.522 -4.961 -34.881 1.00 97.56 242 LYS A C 1
ATOM 1847 O O . LYS A 1 242 ? 18.598 -5.510 -35.103 1.00 97.56 242 LYS A O 1
ATOM 1852 N N . GLU A 1 243 ? 16.552 -4.904 -35.788 1.00 97.69 243 GLU A N 1
ATOM 1853 C CA . GLU A 1 243 ? 16.673 -5.478 -37.134 1.00 97.69 243 GLU A CA 1
ATOM 1854 C C . GLU A 1 243 ? 17.778 -4.799 -37.953 1.00 97.69 243 GLU A C 1
ATOM 1856 O O . GLU A 1 243 ? 18.591 -5.479 -38.584 1.00 97.69 243 GLU A O 1
ATOM 1861 N N . ALA A 1 244 ? 17.855 -3.464 -37.911 1.00 98.00 244 ALA A N 1
ATOM 1862 C CA . ALA A 1 244 ? 18.912 -2.713 -38.583 1.00 98.00 244 ALA A CA 1
ATOM 1863 C C . ALA A 1 244 ? 20.308 -3.051 -38.029 1.00 98.00 244 ALA A C 1
ATOM 1865 O O . ALA A 1 244 ? 21.255 -3.210 -38.803 1.00 98.00 244 ALA A O 1
ATOM 1866 N N . LEU A 1 245 ? 20.434 -3.220 -36.707 1.00 98.00 245 LEU A N 1
ATOM 1867 C CA . LEU A 1 245 ? 21.681 -3.638 -36.066 1.00 98.00 245 LEU A CA 1
ATOM 1868 C C . LEU A 1 245 ? 22.085 -5.049 -36.511 1.00 98.00 245 LEU A C 1
ATOM 1870 O O . LEU A 1 245 ? 23.251 -5.269 -36.831 1.00 98.00 245 LEU A O 1
ATOM 1874 N N . GLY A 1 246 ? 21.131 -5.979 -36.601 1.00 97.88 246 GLY A N 1
ATOM 1875 C CA . GLY A 1 246 ? 21.373 -7.324 -37.129 1.00 97.88 246 GLY A CA 1
ATOM 1876 C C . GLY A 1 246 ? 21.950 -7.297 -38.547 1.00 97.88 246 GLY A C 1
ATOM 1877 O O . GLY A 1 246 ? 22.993 -7.897 -38.797 1.00 97.88 246 GLY A O 1
ATOM 1878 N N . ARG A 1 247 ? 21.346 -6.517 -39.456 1.00 98.25 247 ARG A N 1
ATOM 1879 C CA . ARG A 1 247 ? 21.850 -6.356 -40.835 1.00 98.25 247 ARG A CA 1
ATOM 1880 C C . ARG A 1 247 ? 23.257 -5.761 -40.879 1.00 98.25 247 ARG A C 1
ATOM 1882 O O . ARG A 1 247 ? 24.079 -6.211 -41.674 1.00 98.25 247 ARG A O 1
ATOM 1889 N N . PHE A 1 248 ? 23.542 -4.775 -40.027 1.00 98.12 248 PHE A N 1
ATOM 1890 C CA . PHE A 1 248 ? 24.881 -4.199 -39.889 1.00 98.12 248 PHE A CA 1
ATOM 1891 C C . PHE A 1 248 ? 25.914 -5.253 -39.476 1.00 98.12 248 PHE A C 1
ATOM 1893 O O . PHE A 1 248 ? 26.962 -5.359 -40.113 1.00 98.12 248 PHE A O 1
ATOM 1900 N N . LEU A 1 249 ? 25.611 -6.055 -38.450 1.00 97.56 249 LEU A N 1
ATOM 1901 C CA . LEU A 1 249 ? 26.510 -7.103 -37.968 1.00 97.56 249 LEU A CA 1
ATOM 1902 C C . LEU A 1 249 ? 26.762 -8.170 -39.043 1.00 97.56 249 LEU A C 1
ATOM 1904 O O . LEU A 1 249 ? 27.914 -8.535 -39.264 1.00 97.56 249 LEU A O 1
ATOM 1908 N N . THR A 1 250 ? 25.727 -8.603 -39.770 1.00 98.00 250 THR A N 1
ATOM 1909 C CA . THR A 1 250 ? 25.866 -9.559 -40.881 1.00 98.00 250 THR A CA 1
ATOM 1910 C C . THR A 1 250 ? 26.719 -9.002 -42.023 1.00 98.00 250 THR A C 1
ATOM 1912 O O . THR A 1 250 ? 27.647 -9.669 -42.475 1.00 98.00 250 THR A O 1
ATOM 1915 N N . ALA A 1 251 ? 26.455 -7.771 -42.478 1.00 97.50 251 ALA A N 1
ATOM 1916 C CA . ALA A 1 251 ? 27.233 -7.148 -43.551 1.00 97.50 251 ALA A CA 1
ATOM 1917 C C . ALA A 1 251 ? 28.711 -6.995 -43.164 1.00 97.50 251 ALA A C 1
ATOM 1919 O O . ALA A 1 251 ? 29.606 -7.266 -43.966 1.00 97.50 251 ALA A O 1
ATOM 1920 N N . ARG A 1 252 ? 28.965 -6.618 -41.904 1.00 96.62 252 ARG A N 1
ATOM 1921 C CA . ARG A 1 252 ? 30.312 -6.525 -41.342 1.00 96.62 252 ARG A CA 1
ATOM 1922 C C . ARG A 1 252 ? 31.012 -7.885 -41.312 1.00 96.62 252 ARG A C 1
ATOM 1924 O O . ARG A 1 252 ? 32.168 -7.964 -41.713 1.00 96.62 252 ARG A O 1
ATOM 1931 N N . GLN A 1 253 ? 30.330 -8.930 -40.847 1.00 97.50 253 GLN A N 1
ATOM 1932 C CA . GLN A 1 253 ? 30.883 -10.284 -40.756 1.00 97.50 253 GLN A CA 1
ATOM 1933 C C . GLN A 1 253 ? 31.254 -10.851 -42.134 1.00 97.50 253 GLN A C 1
ATOM 1935 O O . GLN A 1 253 ? 32.278 -11.514 -42.264 1.00 97.50 253 GLN A O 1
ATOM 1940 N N . ASN A 1 254 ? 30.465 -10.538 -43.164 1.00 97.31 254 ASN A N 1
ATOM 1941 C CA . ASN A 1 254 ? 30.690 -11.010 -44.532 1.00 97.31 254 ASN A CA 1
ATOM 1942 C C . ASN A 1 254 ? 31.715 -10.173 -45.320 1.00 97.31 254 ASN A C 1
ATOM 1944 O O . ASN A 1 254 ? 32.061 -10.534 -46.441 1.00 97.31 254 ASN A O 1
ATOM 1948 N N . GLY A 1 255 ? 32.178 -9.038 -44.781 1.00 96.06 255 GLY A N 1
ATOM 1949 C CA . GLY A 1 255 ? 33.103 -8.139 -45.480 1.00 96.06 255 GLY A CA 1
ATOM 1950 C C . GLY A 1 255 ? 32.506 -7.421 -46.700 1.00 96.06 255 GLY A C 1
ATOM 1951 O O . GLY A 1 255 ? 33.252 -6.844 -47.494 1.00 96.06 255 GLY A O 1
ATOM 1952 N N . ASP A 1 256 ? 31.178 -7.419 -46.861 1.00 95.62 256 ASP A N 1
ATOM 1953 C CA . ASP A 1 256 ? 30.495 -6.761 -47.979 1.00 95.62 256 ASP A CA 1
ATOM 1954 C C . ASP A 1 256 ? 30.438 -5.245 -47.749 1.00 95.62 256 ASP A C 1
ATOM 1956 O O . ASP A 1 256 ? 29.582 -4.719 -47.032 1.00 95.62 256 ASP A O 1
ATOM 1960 N N . ARG A 1 257 ? 31.366 -4.520 -48.383 1.00 93.75 257 ARG A N 1
ATOM 1961 C CA . ARG A 1 257 ? 31.474 -3.057 -48.263 1.00 93.75 257 ARG A CA 1
ATOM 1962 C C . ARG A 1 257 ? 30.234 -2.320 -48.775 1.00 93.75 257 ARG A C 1
ATOM 1964 O O . ARG A 1 257 ? 29.900 -1.266 -48.231 1.00 93.75 257 ARG A O 1
ATOM 1971 N N . SER A 1 258 ? 29.559 -2.852 -49.796 1.00 93.88 258 SER A N 1
ATOM 1972 C CA . SER A 1 258 ? 28.366 -2.228 -50.375 1.00 93.88 258 SER A CA 1
ATOM 1973 C C . SER A 1 258 ? 27.179 -2.358 -49.419 1.00 93.88 258 SER A C 1
ATOM 1975 O O . SER A 1 258 ? 26.550 -1.357 -49.052 1.00 93.88 258 SER A O 1
ATOM 1977 N N . ALA A 1 259 ? 26.937 -3.574 -48.918 1.00 96.69 259 ALA A N 1
ATOM 1978 C CA . ALA A 1 259 ? 25.893 -3.830 -47.930 1.00 96.69 259 ALA A CA 1
ATOM 1979 C C . ALA A 1 259 ? 26.156 -3.099 -46.606 1.00 96.69 259 ALA A C 1
ATOM 1981 O O . ALA A 1 259 ? 25.220 -2.578 -45.995 1.00 96.69 259 ALA A O 1
ATOM 1982 N N . LEU A 1 260 ? 27.420 -2.997 -46.180 1.00 96.81 260 LEU A N 1
ATOM 1983 C CA . LEU A 1 260 ? 27.792 -2.320 -44.939 1.00 96.81 260 LEU A CA 1
ATOM 1984 C C . LEU A 1 260 ? 27.424 -0.832 -44.969 1.00 96.81 260 LEU A C 1
ATOM 1986 O O . LEU A 1 260 ? 26.822 -0.328 -44.020 1.00 96.81 260 LEU A O 1
ATOM 1990 N N . GLY A 1 261 ? 27.709 -0.136 -46.074 1.00 95.44 261 GLY A N 1
ATOM 1991 C CA . GLY A 1 261 ? 27.350 1.276 -46.227 1.00 95.44 261 GLY A CA 1
ATOM 1992 C C . GLY A 1 261 ? 25.838 1.523 -46.136 1.00 95.44 261 GLY A C 1
ATOM 1993 O O . GLY A 1 261 ? 25.402 2.484 -45.496 1.00 95.44 261 GLY A O 1
ATOM 1994 N N . LEU A 1 262 ? 25.028 0.641 -46.733 1.00 97.38 262 LEU A N 1
ATOM 1995 C CA . LEU A 1 262 ? 23.564 0.695 -46.639 1.00 97.38 262 LEU A CA 1
ATOM 1996 C C . LEU A 1 262 ? 23.072 0.401 -45.217 1.00 97.38 262 LEU A C 1
ATOM 1998 O O . LEU A 1 262 ? 22.246 1.149 -44.689 1.00 97.38 262 LEU A O 1
ATOM 2002 N N . ALA A 1 263 ? 23.612 -0.638 -44.576 1.00 97.81 263 ALA A N 1
ATOM 2003 C CA . ALA A 1 263 ? 23.237 -1.022 -43.221 1.00 97.81 263 ALA A CA 1
ATOM 2004 C C . ALA A 1 263 ? 23.559 0.075 -42.193 1.00 97.81 263 ALA A C 1
ATOM 2006 O O . ALA A 1 263 ? 22.758 0.328 -41.296 1.00 97.81 263 ALA A O 1
ATOM 2007 N N . CYS A 1 264 ? 24.679 0.787 -42.351 1.00 97.81 264 CYS A N 1
ATOM 2008 C CA . CYS A 1 264 ? 25.048 1.888 -41.460 1.00 97.81 264 CYS A CA 1
ATOM 2009 C C . CYS A 1 264 ? 24.109 3.093 -41.573 1.00 97.81 264 CYS A C 1
ATOM 2011 O O . CYS A 1 264 ? 23.731 3.672 -40.553 1.00 97.81 264 CYS A O 1
ATOM 2013 N N . ARG A 1 265 ? 23.667 3.447 -42.789 1.00 97.94 265 ARG A N 1
ATOM 2014 C CA . ARG A 1 265 ? 22.659 4.504 -42.981 1.00 97.94 265 ARG A CA 1
ATOM 2015 C C . ARG A 1 265 ? 21.316 4.123 -42.367 1.00 97.94 265 ARG A C 1
ATOM 2017 O O . ARG A 1 265 ? 20.716 4.939 -41.670 1.00 97.94 265 ARG A O 1
ATOM 2024 N N . GLU A 1 266 ? 20.872 2.887 -42.585 1.00 97.94 266 GLU A N 1
ATOM 2025 C CA . GLU A 1 266 ? 19.610 2.403 -42.023 1.00 97.94 266 GLU A CA 1
ATOM 2026 C C . GLU A 1 266 ? 19.656 2.359 -40.491 1.00 97.94 266 GLU A C 1
ATOM 2028 O O . GLU A 1 266 ? 18.747 2.866 -39.837 1.00 97.94 266 GLU A O 1
ATOM 2033 N N . LEU A 1 267 ? 20.738 1.843 -39.901 1.00 97.94 267 LEU A N 1
ATOM 2034 C CA . LEU A 1 267 ? 20.906 1.823 -38.449 1.00 97.94 267 LEU A CA 1
ATOM 2035 C C . LEU A 1 267 ? 20.928 3.236 -37.849 1.00 97.94 267 LEU A C 1
ATOM 2037 O O . LEU A 1 267 ? 20.295 3.479 -36.820 1.00 97.94 267 LEU A O 1
ATOM 2041 N N . SER A 1 268 ? 21.606 4.182 -38.505 1.00 97.44 268 SER A N 1
ATOM 2042 C CA . SER A 1 268 ? 21.611 5.591 -38.093 1.00 97.44 268 SER A CA 1
ATOM 2043 C C . SER A 1 268 ? 20.190 6.156 -38.072 1.00 97.44 268 SER A C 1
ATOM 2045 O O . SER A 1 268 ? 19.735 6.675 -37.053 1.00 97.44 268 SER A O 1
ATOM 2047 N N . ARG A 1 269 ? 19.436 5.962 -39.159 1.00 98.06 269 ARG A N 1
ATOM 2048 C CA . ARG A 1 269 ? 18.049 6.423 -39.267 1.00 98.06 269 ARG A CA 1
ATOM 2049 C C . ARG A 1 269 ? 17.157 5.828 -38.174 1.00 98.06 269 ARG A C 1
ATOM 2051 O O . ARG A 1 269 ? 16.473 6.575 -37.479 1.00 98.06 269 ARG A O 1
ATOM 2058 N N . ARG A 1 270 ? 17.189 4.505 -37.975 1.00 97.62 270 ARG A N 1
ATOM 2059 C CA . ARG A 1 270 ? 16.332 3.825 -36.986 1.00 97.62 270 ARG A CA 1
ATOM 2060 C C . ARG A 1 270 ? 16.659 4.210 -35.547 1.00 97.62 270 ARG A C 1
ATOM 2062 O O . ARG A 1 270 ? 15.745 4.434 -34.757 1.00 97.62 270 ARG A O 1
ATOM 2069 N N . THR A 1 271 ? 17.939 4.351 -35.212 1.00 96.56 271 THR A N 1
ATOM 2070 C CA . THR A 1 271 ? 18.341 4.784 -33.864 1.00 96.56 271 THR A CA 1
ATOM 2071 C C . THR A 1 271 ? 17.937 6.232 -33.585 1.00 96.56 271 THR A C 1
ATOM 2073 O O . THR A 1 271 ? 17.503 6.532 -32.473 1.00 96.56 271 THR A O 1
ATOM 2076 N N . ILE A 1 272 ? 17.997 7.120 -34.586 1.00 96.06 272 ILE A N 1
ATOM 2077 C CA . ILE A 1 272 ? 17.478 8.493 -34.486 1.00 96.06 272 ILE A CA 1
ATOM 2078 C C . ILE A 1 272 ? 15.960 8.494 -34.275 1.00 96.06 272 ILE A C 1
ATOM 2080 O O . ILE A 1 272 ? 15.487 9.194 -33.385 1.00 96.06 272 ILE A O 1
ATOM 2084 N N . GLU A 1 273 ? 15.204 7.694 -35.035 1.00 95.31 273 GLU A N 1
ATOM 2085 C CA . GLU A 1 273 ? 13.744 7.579 -34.885 1.00 95.31 273 GLU A CA 1
ATOM 2086 C C . GLU A 1 273 ? 13.341 7.155 -33.462 1.00 95.31 273 GLU A C 1
ATOM 2088 O O . GLU A 1 273 ? 12.402 7.715 -32.898 1.00 95.31 273 GLU A O 1
ATOM 2093 N N . VAL A 1 274 ? 14.061 6.204 -32.854 1.00 94.56 274 VAL A N 1
ATOM 2094 C CA . VAL A 1 274 ? 13.809 5.772 -31.467 1.00 94.56 274 VAL A CA 1
ATOM 2095 C C . VAL A 1 274 ? 14.128 6.887 -30.467 1.00 94.56 274 VAL A C 1
ATOM 2097 O O . VAL A 1 274 ? 13.312 7.172 -29.592 1.00 94.56 274 VAL A O 1
ATOM 2100 N N . LEU A 1 275 ? 15.286 7.541 -30.604 1.00 94.19 275 LEU A N 1
ATOM 2101 C CA . LEU A 1 275 ? 15.698 8.640 -29.720 1.00 94.19 275 LEU A CA 1
ATOM 2102 C C . LEU A 1 275 ? 14.779 9.867 -29.842 1.00 94.19 275 LEU A C 1
ATOM 2104 O O . LEU A 1 275 ? 14.571 10.574 -28.863 1.00 94.19 275 LEU A O 1
ATOM 2108 N N . ALA A 1 276 ? 14.190 10.112 -31.014 1.00 93.06 276 ALA A N 1
ATOM 2109 C CA . ALA A 1 276 ? 13.254 11.214 -31.232 1.00 93.06 276 ALA A CA 1
ATOM 2110 C C . ALA A 1 276 ? 11.899 11.011 -30.529 1.00 93.06 276 ALA A C 1
ATOM 2112 O O . ALA A 1 276 ? 11.201 11.984 -30.260 1.00 93.06 276 ALA A O 1
ATOM 2113 N N . ARG A 1 277 ? 11.524 9.768 -30.195 1.00 88.06 277 ARG A N 1
ATOM 2114 C CA . ARG A 1 277 ? 10.300 9.452 -29.429 1.00 88.06 277 ARG A CA 1
ATOM 2115 C C . ARG A 1 277 ? 10.472 9.653 -27.915 1.00 88.06 277 ARG A C 1
ATOM 2117 O O . ARG A 1 277 ? 9.610 9.250 -27.126 1.00 88.06 277 ARG A O 1
ATOM 2124 N N . GLU A 1 278 ? 11.581 10.252 -27.485 1.00 78.75 278 GLU A N 1
ATOM 2125 C CA . GLU A 1 278 ? 11.800 10.642 -26.096 1.00 78.75 278 GLU A CA 1
ATOM 2126 C C . GLU A 1 278 ? 10.788 11.698 -25.620 1.00 78.75 278 GLU A C 1
ATOM 2128 O O . GLU A 1 278 ? 10.406 12.576 -26.390 1.00 78.75 278 GLU A O 1
ATOM 2133 N N . PRO A 1 279 ? 10.335 11.633 -24.350 1.00 78.69 279 PRO A N 1
ATOM 2134 C CA . PRO A 1 279 ? 10.757 10.705 -23.290 1.00 78.69 279 PRO A CA 1
ATOM 2135 C C . PRO A 1 279 ? 9.994 9.363 -23.256 1.00 78.69 279 PRO A C 1
ATOM 2137 O O . PRO A 1 279 ? 10.323 8.494 -22.451 1.00 78.69 279 PRO A O 1
ATOM 2140 N N . SER A 1 280 ? 8.980 9.174 -24.106 1.00 87.38 280 SER A N 1
ATOM 2141 C CA . SER A 1 280 ? 7.957 8.124 -23.939 1.00 87.38 280 SER A CA 1
ATOM 2142 C C . SER A 1 280 ? 8.467 6.676 -24.004 1.00 87.38 280 SER A C 1
ATOM 2144 O O . SER A 1 280 ? 7.936 5.815 -23.307 1.00 87.38 280 SER A O 1
ATOM 2146 N N . VAL A 1 281 ? 9.505 6.401 -24.802 1.00 92.69 281 VAL A N 1
ATOM 2147 C CA . VAL A 1 281 ? 10.044 5.040 -24.990 1.00 92.69 281 VAL A CA 1
ATOM 2148 C C . VAL A 1 281 ? 10.916 4.600 -23.811 1.00 92.69 281 VAL A C 1
ATOM 2150 O O . VAL A 1 281 ? 10.827 3.457 -23.369 1.00 92.69 281 VAL A O 1
ATOM 2153 N N . PHE A 1 282 ? 11.742 5.503 -23.276 1.00 95.69 282 PHE A N 1
ATOM 2154 C CA . PHE A 1 282 ? 12.763 5.157 -22.280 1.00 95.69 282 PHE A CA 1
ATOM 2155 C C . PHE A 1 282 ? 12.331 5.379 -20.828 1.00 95.69 282 PHE A C 1
ATOM 2157 O O . PHE A 1 282 ? 12.977 4.840 -19.932 1.00 95.69 282 PHE A O 1
ATOM 2164 N N . ARG A 1 283 ? 11.246 6.127 -20.581 1.00 96.25 283 ARG A N 1
ATOM 2165 C CA . ARG A 1 283 ? 10.728 6.372 -19.229 1.00 96.25 283 ARG A CA 1
ATOM 2166 C C . ARG A 1 283 ? 10.064 5.112 -18.660 1.00 96.25 283 ARG A C 1
ATOM 2168 O O . ARG A 1 283 ? 8.856 4.912 -18.798 1.00 96.25 283 ARG A O 1
ATOM 2175 N N . ALA A 1 284 ? 10.874 4.259 -18.042 1.00 95.69 284 ALA A N 1
ATOM 2176 C CA . ALA A 1 284 ? 10.431 3.058 -17.347 1.00 95.69 284 ALA A CA 1
ATOM 2177 C C . ALA A 1 284 ? 9.831 3.395 -15.966 1.00 95.69 284 ALA A C 1
ATOM 2179 O O . ALA A 1 284 ? 10.240 4.378 -15.346 1.00 95.69 284 ALA A O 1
ATOM 2180 N N . PRO A 1 285 ? 8.898 2.574 -15.446 1.00 96.06 285 PRO A N 1
ATOM 2181 C CA . PRO A 1 285 ? 8.454 2.664 -14.053 1.00 96.06 285 PRO A CA 1
ATOM 2182 C C . PRO A 1 285 ? 9.592 2.558 -13.026 1.00 96.06 285 PRO A C 1
ATOM 2184 O O . PRO A 1 285 ? 9.493 3.165 -11.965 1.00 96.06 285 PRO A O 1
ATOM 2187 N N . GLU A 1 286 ? 10.654 1.810 -13.345 1.00 96.25 286 GLU A N 1
ATOM 2188 C CA . GLU A 1 286 ? 11.896 1.726 -12.570 1.00 96.25 286 GLU A CA 1
ATOM 2189 C C . GLU A 1 286 ? 12.943 2.712 -13.139 1.00 96.25 286 GLU A C 1
ATOM 2191 O O . GLU A 1 286 ? 13.513 2.448 -14.207 1.00 96.25 286 GLU A O 1
ATOM 2196 N N . PRO A 1 287 ? 13.229 3.845 -12.463 1.00 94.62 287 PRO A N 1
ATOM 2197 C CA . PRO A 1 287 ? 14.060 4.919 -13.017 1.00 94.62 287 PRO A CA 1
ATOM 2198 C C . PRO A 1 287 ? 15.495 4.497 -13.353 1.00 94.62 287 PRO A C 1
ATOM 2200 O O . PRO A 1 287 ? 16.121 5.079 -14.242 1.00 94.62 287 PRO A O 1
ATOM 2203 N N . SER A 1 288 ? 16.030 3.476 -12.675 1.00 95.69 288 SER A N 1
ATOM 2204 C CA . SER A 1 288 ? 17.404 3.007 -12.899 1.00 95.69 288 SER A CA 1
ATOM 2205 C C . SER A 1 288 ? 17.631 2.346 -14.269 1.00 95.69 288 SER A C 1
ATOM 2207 O O . SER A 1 288 ? 18.782 2.186 -14.683 1.00 95.69 288 SER A O 1
ATOM 2209 N N . VAL A 1 289 ? 16.562 2.001 -15.000 1.00 97.31 289 VAL A N 1
ATOM 2210 C CA . VAL A 1 289 ? 16.622 1.382 -16.337 1.00 97.31 289 VAL A CA 1
ATOM 2211 C C . VAL A 1 289 ? 16.805 2.419 -17.457 1.00 97.31 289 VAL A C 1
ATOM 2213 O O . VAL A 1 289 ? 17.433 2.124 -18.478 1.00 97.31 289 VAL A O 1
ATOM 2216 N N . GLU A 1 290 ? 16.304 3.646 -17.277 1.00 96.06 290 GLU A N 1
ATOM 2217 C CA . GLU A 1 290 ? 16.222 4.656 -18.345 1.00 96.06 290 GLU A CA 1
ATOM 2218 C C . GLU A 1 290 ? 17.607 5.070 -18.870 1.00 96.06 290 GLU A C 1
ATOM 2220 O O . GLU A 1 290 ? 17.874 5.013 -20.075 1.00 96.06 290 GLU A O 1
ATOM 2225 N N . ALA A 1 291 ? 18.508 5.481 -17.972 1.00 95.94 291 ALA A N 1
ATOM 2226 C CA . ALA A 1 291 ? 19.799 6.048 -18.359 1.00 95.94 291 ALA A CA 1
ATOM 2227 C C . ALA A 1 291 ? 20.716 5.048 -19.103 1.00 95.94 291 ALA A C 1
ATOM 2229 O O . ALA A 1 291 ? 21.292 5.432 -20.130 1.00 95.94 291 ALA A O 1
ATOM 2230 N N . PRO A 1 292 ? 20.846 3.775 -18.671 1.00 97.88 292 PRO A N 1
ATOM 2231 C CA . PRO A 1 292 ? 21.582 2.765 -19.429 1.00 97.88 292 PRO A CA 1
ATOM 2232 C C . PRO A 1 292 ? 21.010 2.521 -20.834 1.00 97.88 292 PRO A C 1
ATOM 2234 O O . PRO A 1 292 ? 21.774 2.547 -21.802 1.00 97.88 292 PRO A O 1
ATOM 2237 N N . LEU A 1 293 ? 19.687 2.360 -20.977 1.00 97.44 293 LEU A N 1
ATOM 2238 C CA . LEU A 1 293 ? 19.056 2.113 -22.282 1.00 97.44 293 LEU A CA 1
ATOM 2239 C C . LEU A 1 293 ? 19.230 3.291 -23.240 1.00 97.44 293 LEU A C 1
ATOM 2241 O O . LEU A 1 293 ? 19.669 3.103 -24.377 1.00 97.44 293 LEU A O 1
ATOM 2245 N N . ARG A 1 294 ? 18.962 4.515 -22.775 1.00 96.75 294 ARG A N 1
ATOM 2246 C CA . ARG A 1 294 ? 19.189 5.731 -23.568 1.00 96.75 294 ARG A CA 1
ATOM 2247 C C . ARG A 1 294 ? 20.651 5.833 -24.001 1.00 96.75 294 ARG A C 1
ATOM 2249 O O . ARG A 1 294 ? 20.943 6.069 -25.174 1.00 96.75 294 ARG A O 1
ATOM 2256 N N . GLY A 1 295 ? 21.582 5.615 -23.072 1.00 97.12 295 GLY A N 1
ATOM 2257 C CA . GLY A 1 295 ? 23.012 5.663 -23.364 1.00 97.12 295 GLY A CA 1
ATOM 2258 C C . GLY A 1 295 ? 23.447 4.624 -24.405 1.00 97.12 295 GLY A C 1
ATOM 2259 O O . GLY A 1 295 ? 24.274 4.938 -25.260 1.00 97.12 295 GLY A O 1
ATOM 2260 N N . ALA A 1 296 ? 22.873 3.416 -24.379 1.00 97.94 296 ALA A N 1
ATOM 2261 C CA . ALA A 1 296 ? 23.144 2.389 -25.383 1.00 97.94 296 ALA A CA 1
ATOM 2262 C C . ALA A 1 296 ? 22.726 2.848 -26.790 1.00 97.94 296 ALA A C 1
ATOM 2264 O O . ALA A 1 296 ? 23.527 2.777 -27.723 1.00 97.94 296 ALA A O 1
ATOM 2265 N N . PHE A 1 297 ? 21.520 3.404 -26.940 1.00 97.50 297 PHE A N 1
ATOM 2266 C CA . PHE A 1 297 ? 21.035 3.923 -28.225 1.00 97.50 297 PHE A CA 1
ATOM 2267 C C . PHE A 1 297 ? 21.844 5.124 -28.728 1.00 97.50 297 PHE A C 1
ATOM 2269 O O . PHE A 1 297 ? 22.113 5.232 -29.925 1.00 97.50 297 PHE A O 1
ATOM 2276 N N . GLN A 1 298 ? 22.305 5.998 -27.830 1.00 97.75 298 GLN A N 1
ATOM 2277 C CA . GLN A 1 298 ? 23.217 7.086 -28.195 1.00 97.75 298 GLN A CA 1
ATOM 2278 C C . GLN A 1 298 ? 24.564 6.564 -28.719 1.00 97.75 298 GLN A C 1
ATOM 2280 O O . GLN A 1 298 ? 25.099 7.121 -29.681 1.00 97.75 298 GLN A O 1
ATOM 2285 N N . SER A 1 299 ? 25.103 5.495 -28.126 1.00 98.19 299 SER A N 1
ATOM 2286 C CA . SER A 1 299 ? 26.313 4.831 -28.625 1.00 98.19 299 SER A CA 1
ATOM 2287 C C . SER A 1 299 ? 26.079 4.157 -29.978 1.00 98.19 299 SER A C 1
ATOM 2289 O O . SER A 1 299 ? 26.892 4.341 -30.879 1.00 98.19 299 SER A O 1
ATOM 2291 N N . LEU A 1 300 ? 24.943 3.482 -30.185 1.00 98.00 300 LEU A N 1
ATOM 2292 C CA . LEU A 1 300 ? 24.586 2.913 -31.493 1.00 98.00 300 LEU A CA 1
ATOM 2293 C C . LEU A 1 300 ? 24.456 3.987 -32.582 1.00 98.00 300 LEU A C 1
ATOM 2295 O O . LEU A 1 300 ? 24.936 3.790 -33.698 1.00 98.00 300 LEU A O 1
ATOM 2299 N N . ARG A 1 301 ? 23.884 5.152 -32.257 1.00 97.44 301 ARG A N 1
ATOM 2300 C CA . ARG A 1 301 ? 23.832 6.294 -33.180 1.00 97.44 301 ARG A CA 1
ATOM 2301 C C . ARG A 1 301 ? 25.237 6.760 -33.570 1.00 97.44 301 ARG A C 1
ATOM 2303 O O . ARG A 1 301 ? 25.530 6.889 -34.755 1.00 97.44 301 ARG A O 1
ATOM 2310 N N . ARG A 1 302 ? 26.125 6.978 -32.588 1.00 98.06 302 ARG A N 1
ATOM 2311 C CA . ARG A 1 302 ? 27.526 7.380 -32.837 1.00 98.06 302 ARG A CA 1
ATOM 2312 C C . ARG A 1 302 ? 28.287 6.339 -33.657 1.00 98.06 302 ARG A C 1
ATOM 2314 O O . ARG A 1 302 ? 29.021 6.709 -34.569 1.00 98.06 302 ARG A O 1
ATOM 2321 N N . MET A 1 303 ? 28.072 5.055 -33.371 1.00 98.12 303 MET A N 1
ATOM 2322 C CA . MET A 1 303 ? 28.621 3.942 -34.145 1.00 98.12 303 MET A CA 1
ATOM 2323 C C . MET A 1 303 ? 28.183 4.016 -35.612 1.00 98.12 303 MET A C 1
ATOM 2325 O O . MET A 1 303 ? 29.021 3.943 -36.508 1.00 98.12 303 MET A O 1
ATOM 2329 N N . ALA A 1 304 ? 26.885 4.193 -35.868 1.00 97.00 304 ALA A N 1
ATOM 2330 C CA . ALA A 1 304 ? 26.348 4.268 -37.222 1.00 97.00 304 ALA A CA 1
ATOM 2331 C C . ALA A 1 304 ? 26.911 5.476 -37.994 1.00 97.00 304 ALA A C 1
ATOM 2333 O O . ALA A 1 304 ? 27.326 5.328 -39.144 1.00 97.00 304 ALA A O 1
ATOM 2334 N N . THR A 1 305 ? 27.023 6.642 -37.345 1.00 96.81 305 THR A N 1
ATOM 2335 C CA . THR A 1 305 ? 27.681 7.831 -37.914 1.00 96.81 305 THR A CA 1
ATOM 2336 C C . THR A 1 305 ? 29.152 7.569 -38.249 1.00 96.81 305 THR A C 1
ATOM 2338 O O . THR A 1 305 ? 29.586 7.852 -39.367 1.00 96.81 305 THR A O 1
ATOM 2341 N N . ALA A 1 306 ? 29.919 6.980 -37.326 1.00 97.75 306 ALA A N 1
ATOM 2342 C CA . ALA A 1 306 ? 31.323 6.640 -37.559 1.00 97.75 306 ALA A CA 1
ATOM 2343 C C . ALA A 1 306 ? 31.490 5.661 -38.731 1.00 97.75 306 ALA A C 1
ATOM 2345 O O . ALA A 1 306 ? 32.384 5.838 -39.559 1.00 97.75 306 ALA A O 1
ATOM 2346 N N . CYS A 1 307 ? 30.588 4.682 -38.853 1.00 97.69 307 CYS A N 1
ATOM 2347 C CA . CYS A 1 307 ? 30.589 3.750 -39.974 1.00 97.69 307 CYS A CA 1
ATOM 2348 C C . CYS A 1 307 ? 30.356 4.459 -41.314 1.00 97.69 307 CYS A C 1
ATOM 2350 O O . CYS A 1 307 ? 31.089 4.214 -42.270 1.00 97.69 307 CYS A O 1
ATOM 2352 N N . THR A 1 308 ? 29.385 5.378 -41.394 1.00 96.88 308 THR A N 1
ATOM 2353 C CA . THR A 1 308 ? 29.146 6.137 -42.635 1.00 96.88 308 THR A CA 1
ATOM 2354 C C . THR A 1 308 ? 30.331 7.016 -43.044 1.00 96.88 308 THR A C 1
ATOM 2356 O O . THR A 1 308 ? 30.494 7.291 -44.228 1.00 96.88 308 THR A O 1
ATOM 2359 N N . ALA A 1 309 ? 31.176 7.405 -42.086 1.00 96.94 309 ALA A N 1
ATOM 2360 C CA . ALA A 1 309 ? 32.407 8.159 -42.316 1.00 96.94 309 ALA A CA 1
ATOM 2361 C C . ALA A 1 309 ? 33.642 7.272 -42.584 1.00 96.94 309 ALA A C 1
ATOM 2363 O O . ALA A 1 309 ? 34.738 7.795 -42.761 1.00 96.94 309 ALA A O 1
ATOM 2364 N N . GLY A 1 310 ? 33.503 5.940 -42.572 1.00 96.44 310 GLY A N 1
ATOM 2365 C CA . GLY A 1 310 ? 34.624 5.008 -42.745 1.00 96.44 310 GLY A CA 1
ATOM 2366 C C . GLY A 1 310 ? 35.579 4.912 -41.545 1.00 96.44 310 GLY A C 1
ATOM 2367 O O . GLY A 1 310 ? 36.659 4.338 -41.671 1.00 96.44 310 GLY A O 1
ATOM 2368 N N . ASN A 1 311 ? 35.210 5.441 -40.373 1.00 97.81 311 ASN A N 1
ATOM 2369 C CA . ASN A 1 311 ? 36.033 5.383 -39.161 1.00 97.81 311 ASN A CA 1
ATOM 2370 C C . ASN A 1 311 ? 35.734 4.111 -38.345 1.00 97.81 311 ASN A C 1
ATOM 2372 O O . ASN A 1 311 ? 34.997 4.135 -37.356 1.00 97.81 311 ASN A O 1
ATOM 2376 N N . PHE A 1 312 ? 36.319 2.984 -38.758 1.00 95.44 312 PHE A N 1
ATOM 2377 C CA . PHE A 1 312 ? 36.057 1.671 -38.153 1.00 95.44 312 PHE A CA 1
ATOM 2378 C C . PHE A 1 312 ? 36.556 1.522 -36.709 1.00 95.44 312 PHE A C 1
ATOM 2380 O O . PHE A 1 312 ? 35.940 0.798 -35.933 1.00 95.44 312 PHE A O 1
ATOM 2387 N N . LYS A 1 313 ? 37.599 2.256 -36.300 1.00 96.69 313 LYS A N 1
ATOM 2388 C CA . LYS A 1 313 ? 38.050 2.255 -34.899 1.00 96.69 313 LYS A CA 1
ATOM 2389 C C . LYS A 1 313 ? 36.947 2.767 -33.968 1.00 96.69 313 LYS A C 1
ATOM 2391 O O . LYS A 1 313 ? 36.600 2.112 -32.989 1.00 96.69 313 LYS A O 1
ATOM 2396 N N . SER A 1 314 ? 36.339 3.904 -34.310 1.00 97.12 314 SER A N 1
ATOM 2397 C CA . SER A 1 314 ? 35.235 4.458 -33.520 1.00 97.12 314 SER A CA 1
ATOM 2398 C C . SER A 1 314 ? 33.960 3.616 -33.606 1.00 97.12 314 SER A C 1
ATOM 2400 O O . SER A 1 314 ? 33.150 3.656 -32.679 1.00 97.12 314 SER A O 1
ATOM 2402 N N . VAL A 1 315 ? 33.761 2.838 -34.676 1.00 97.56 315 VAL A N 1
ATOM 2403 C CA . VAL A 1 315 ? 32.672 1.848 -34.740 1.00 97.56 315 VAL A CA 1
ATOM 2404 C C . VAL A 1 315 ? 32.826 0.818 -33.618 1.00 97.56 315 VAL A C 1
ATOM 2406 O O . VAL A 1 315 ? 31.869 0.579 -32.884 1.00 97.56 315 VAL A O 1
ATOM 2409 N N . ASP A 1 316 ? 34.025 0.265 -33.434 1.00 97.38 316 ASP A N 1
ATOM 2410 C CA . ASP A 1 316 ? 34.288 -0.758 -32.415 1.00 97.38 316 ASP A CA 1
ATOM 2411 C C . ASP A 1 316 ? 34.136 -0.234 -30.991 1.00 97.38 316 ASP A C 1
ATOM 2413 O O . ASP A 1 316 ? 33.466 -0.855 -30.163 1.00 97.38 316 ASP A O 1
ATOM 2417 N N . GLU A 1 317 ? 34.684 0.950 -30.724 1.00 98.00 317 GLU A N 1
ATOM 2418 C CA . GLU A 1 317 ? 34.575 1.608 -29.421 1.00 98.00 317 GLU A CA 1
ATOM 2419 C C . GLU A 1 317 ? 33.109 1.862 -29.033 1.00 98.00 317 GLU A C 1
ATOM 2421 O O . GLU A 1 317 ? 32.691 1.553 -27.912 1.00 98.00 317 GLU A O 1
ATOM 2426 N N . ASN A 1 318 ? 32.301 2.386 -29.963 1.00 97.88 318 ASN A N 1
ATOM 2427 C CA . ASN A 1 318 ? 30.893 2.681 -29.697 1.00 97.88 318 ASN A CA 1
ATOM 2428 C C . ASN A 1 318 ? 30.029 1.411 -29.608 1.00 97.88 318 ASN A C 1
ATOM 2430 O O . ASN A 1 318 ? 29.082 1.392 -28.819 1.00 97.88 318 ASN A O 1
ATOM 2434 N N . LEU A 1 319 ? 30.347 0.350 -30.362 1.00 97.88 319 LEU A N 1
ATOM 2435 C CA . LEU A 1 319 ? 29.655 -0.937 -30.245 1.00 97.88 319 LEU A CA 1
ATOM 2436 C C . LEU A 1 319 ? 29.892 -1.570 -28.868 1.00 97.88 319 LEU A C 1
ATOM 2438 O O . LEU A 1 319 ? 28.933 -1.958 -28.198 1.00 97.88 319 LEU A O 1
ATOM 2442 N N . ALA A 1 320 ? 31.149 -1.613 -28.417 1.00 97.88 320 ALA A N 1
ATOM 2443 C CA . ALA A 1 320 ? 31.505 -2.138 -27.101 1.00 97.88 320 ALA A CA 1
ATOM 2444 C C . ALA A 1 320 ? 30.839 -1.336 -25.969 1.00 97.88 320 ALA A C 1
ATOM 2446 O O . ALA A 1 320 ? 30.336 -1.902 -24.998 1.00 97.88 320 ALA A O 1
ATOM 2447 N N . GLU A 1 321 ? 30.782 -0.009 -26.102 1.00 98.00 321 GLU A N 1
ATOM 2448 C CA . GLU A 1 321 ? 30.089 0.847 -25.137 1.00 98.00 321 GLU A CA 1
ATOM 2449 C C . GLU A 1 321 ? 28.573 0.603 -25.114 1.00 98.00 321 GLU A C 1
ATOM 2451 O O . GLU A 1 321 ? 27.976 0.560 -24.036 1.00 98.00 321 GLU A O 1
ATOM 2456 N N . ALA A 1 322 ? 27.936 0.412 -26.274 1.00 97.94 322 ALA A N 1
ATOM 2457 C CA . ALA A 1 322 ? 26.519 0.061 -26.336 1.00 97.94 322 ALA A CA 1
ATOM 2458 C C . ALA A 1 322 ? 26.240 -1.275 -25.625 1.00 97.94 322 ALA A C 1
ATOM 2460 O O . ALA A 1 322 ? 25.314 -1.355 -24.818 1.00 97.94 322 ALA A O 1
ATOM 2461 N N . GLN A 1 323 ? 27.077 -2.293 -25.853 1.00 97.94 323 GLN A N 1
ATOM 2462 C CA . GLN A 1 323 ? 26.966 -3.604 -25.202 1.00 97.94 323 GLN A CA 1
ATOM 2463 C C . GLN A 1 323 ? 27.101 -3.512 -23.678 1.00 97.94 323 GLN A C 1
ATOM 2465 O O . GLN A 1 323 ? 26.272 -4.070 -22.960 1.00 97.94 323 GLN A O 1
ATOM 2470 N N . ARG A 1 324 ? 28.089 -2.760 -23.168 1.00 98.38 324 ARG A N 1
ATOM 2471 C CA . ARG A 1 324 ? 28.248 -2.533 -21.719 1.00 98.38 324 ARG A CA 1
ATOM 2472 C C . ARG A 1 324 ? 26.994 -1.921 -21.098 1.00 98.38 324 ARG A C 1
ATOM 2474 O O . ARG A 1 324 ? 26.545 -2.362 -20.044 1.00 98.38 324 ARG A O 1
ATOM 2481 N N . ARG A 1 325 ? 26.402 -0.924 -21.757 1.00 98.12 325 ARG A N 1
ATOM 2482 C CA . ARG A 1 325 ? 25.194 -0.250 -21.260 1.00 98.12 325 ARG A CA 1
ATOM 2483 C C . ARG A 1 325 ? 23.957 -1.143 -21.299 1.00 98.12 325 ARG A C 1
ATOM 2485 O O . ARG A 1 325 ? 23.175 -1.114 -20.352 1.00 98.12 325 ARG A O 1
ATOM 2492 N N . LEU A 1 326 ? 23.808 -1.961 -22.341 1.00 97.88 326 LEU A N 1
ATOM 2493 C CA . LEU A 1 326 ? 22.744 -2.967 -22.412 1.00 97.88 326 LEU A CA 1
ATOM 2494 C C . LEU A 1 326 ? 22.896 -4.029 -21.319 1.00 97.88 326 LEU A C 1
ATOM 2496 O O . LEU A 1 326 ? 21.901 -4.402 -20.708 1.00 97.88 326 LEU A O 1
ATOM 2500 N N . ALA A 1 327 ? 24.122 -4.450 -20.998 1.00 97.56 327 ALA A N 1
ATOM 2501 C CA . ALA A 1 327 ? 24.367 -5.376 -19.893 1.00 97.56 327 ALA A CA 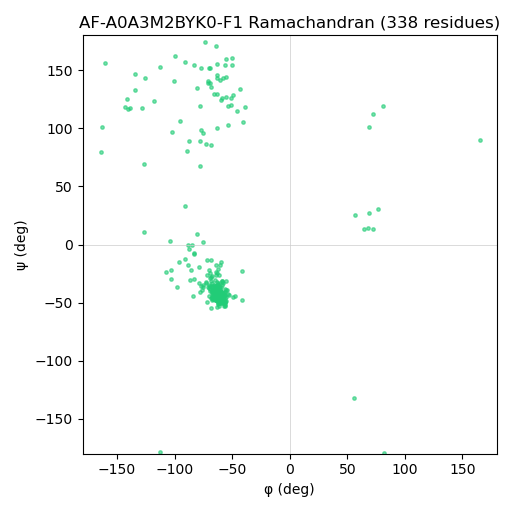1
ATOM 2502 C C . ALA A 1 327 ? 23.947 -4.783 -18.535 1.00 97.56 327 ALA A C 1
ATOM 2504 O O . ALA A 1 327 ? 23.299 -5.462 -17.740 1.00 97.56 327 ALA A O 1
ATOM 2505 N N . VAL A 1 328 ? 24.239 -3.500 -18.286 1.00 97.69 328 VAL A N 1
ATOM 2506 C CA . VAL A 1 328 ? 23.758 -2.799 -17.081 1.00 97.69 328 VAL A CA 1
ATOM 2507 C C . VAL A 1 328 ? 22.228 -2.738 -17.058 1.00 97.69 328 VAL A C 1
ATOM 2509 O O . VAL A 1 328 ? 21.625 -3.035 -16.030 1.00 97.69 328 VAL A O 1
ATOM 2512 N N . ALA A 1 329 ? 21.582 -2.397 -18.177 1.00 97.69 329 ALA A N 1
ATOM 2513 C CA . ALA A 1 329 ? 20.121 -2.398 -18.265 1.00 97.69 329 ALA A CA 1
ATOM 2514 C C . ALA A 1 329 ? 19.525 -3.791 -17.990 1.00 97.69 329 ALA A C 1
ATOM 2516 O O . ALA A 1 329 ? 18.544 -3.902 -17.260 1.00 97.69 329 ALA A O 1
ATOM 2517 N N . ALA A 1 330 ? 20.145 -4.853 -18.514 1.00 97.56 330 ALA A N 1
ATOM 2518 C CA . ALA A 1 330 ? 19.720 -6.232 -18.295 1.00 97.56 330 ALA A CA 1
ATOM 2519 C C . ALA A 1 330 ? 19.766 -6.624 -16.813 1.00 97.56 330 ALA A C 1
ATOM 2521 O O . ALA A 1 330 ? 18.804 -7.190 -16.303 1.00 97.56 330 ALA A O 1
ATOM 2522 N N . GLN A 1 331 ? 20.825 -6.246 -16.091 1.00 97.38 331 GLN A N 1
ATOM 2523 C CA . GLN A 1 331 ? 20.914 -6.468 -14.642 1.00 97.38 331 GLN A CA 1
ATOM 2524 C C . GLN A 1 331 ? 19.787 -5.760 -13.876 1.00 97.38 331 GLN A C 1
ATOM 2526 O O . GLN A 1 331 ? 19.237 -6.319 -12.931 1.00 97.38 331 GLN A O 1
ATOM 2531 N N . ARG A 1 332 ? 19.403 -4.544 -14.290 1.00 96.81 332 ARG A N 1
ATOM 2532 C CA . ARG A 1 332 ? 18.290 -3.797 -13.671 1.00 96.81 332 ARG A CA 1
ATOM 2533 C C . ARG A 1 332 ? 16.917 -4.379 -14.004 1.00 96.81 332 ARG A C 1
ATOM 2535 O O . ARG A 1 332 ? 15.983 -4.207 -13.230 1.00 96.81 332 ARG A O 1
ATOM 2542 N N . LEU A 1 333 ? 16.799 -5.067 -15.135 1.00 97.25 333 LEU A N 1
ATOM 2543 C CA . LEU A 1 333 ? 15.568 -5.707 -15.596 1.00 97.25 333 LEU A CA 1
ATOM 2544 C C . LEU A 1 333 ? 15.389 -7.143 -15.069 1.00 97.25 333 LEU A C 1
ATOM 2546 O O . LEU A 1 333 ? 14.262 -7.640 -15.036 1.00 97.25 333 LEU A O 1
ATOM 2550 N N . GLN A 1 334 ? 16.465 -7.775 -14.591 1.00 97.38 334 GLN A N 1
ATOM 2551 C CA . GLN A 1 334 ? 16.467 -9.142 -14.062 1.00 97.38 334 GLN A CA 1
ATOM 2552 C C . GLN A 1 334 ? 15.423 -9.400 -12.956 1.00 97.38 334 GLN A C 1
ATOM 2554 O O . GLN A 1 334 ? 14.754 -10.431 -13.048 1.00 97.38 334 GLN A O 1
ATOM 2559 N N . PRO A 1 335 ? 15.202 -8.512 -11.959 1.00 96.75 335 PRO A N 1
ATOM 2560 C CA . PRO A 1 335 ? 14.199 -8.742 -10.911 1.00 96.75 335 PRO A CA 1
ATOM 2561 C C . PRO A 1 335 ? 12.764 -8.880 -11.434 1.00 96.75 335 PRO A C 1
ATOM 2563 O O . PRO A 1 335 ? 11.904 -9.396 -10.731 1.00 96.75 335 PRO A O 1
ATOM 2566 N N . PHE A 1 336 ? 12.509 -8.426 -12.664 1.00 95.62 336 PHE A N 1
ATOM 2567 C CA . PHE A 1 336 ? 11.201 -8.474 -13.316 1.00 95.62 336 PHE A CA 1
ATOM 2568 C C . PHE A 1 336 ? 11.107 -9.579 -14.384 1.00 95.62 336 PHE A C 1
ATOM 2570 O O . PHE A 1 336 ? 10.100 -9.662 -15.084 1.00 95.62 336 PHE A O 1
ATOM 2577 N N . GLY A 1 337 ? 12.160 -10.388 -14.565 1.00 96.50 337 GLY A N 1
ATOM 2578 C CA . GLY A 1 337 ? 12.225 -11.416 -15.611 1.00 96.50 337 GLY A CA 1
ATOM 2579 C C . GLY A 1 337 ? 12.311 -10.858 -17.038 1.00 96.50 337 GLY A C 1
ATOM 2580 O O . GLY A 1 337 ? 11.846 -11.502 -17.976 1.00 96.50 337 GLY A O 1
ATOM 2581 N N . LEU A 1 338 ? 12.866 -9.652 -17.217 1.00 96.69 338 LEU A N 1
ATOM 2582 C CA . LEU A 1 338 ? 12.939 -8.945 -18.504 1.00 96.69 338 LEU A CA 1
ATOM 2583 C C . LEU A 1 338 ? 14.395 -8.822 -18.997 1.00 96.69 338 LEU A C 1
ATOM 2585 O O . LEU A 1 338 ? 15.325 -8.785 -18.193 1.00 96.69 338 LEU A O 1
ATOM 2589 N N . SER A 1 339 ? 14.609 -8.729 -20.318 1.00 94.94 339 SER A N 1
ATOM 2590 C CA . SER A 1 339 ? 15.951 -8.632 -20.927 1.00 94.94 339 SER A CA 1
ATOM 2591 C C . SER A 1 339 ? 15.952 -7.697 -22.146 1.00 94.94 339 SER A C 1
ATOM 2593 O O . SER A 1 339 ? 15.213 -7.973 -23.078 1.00 94.94 339 SER A O 1
ATOM 2595 N N . PRO A 1 340 ? 16.703 -6.585 -22.158 1.00 86.94 340 PRO A N 1
ATOM 2596 C CA . PRO A 1 340 ? 16.575 -5.513 -23.151 1.00 86.94 340 PRO A CA 1
ATOM 2597 C C . PRO A 1 340 ? 17.056 -5.850 -24.567 1.00 86.94 340 PRO A C 1
ATOM 2599 O O . PRO A 1 340 ? 18.008 -6.648 -24.720 1.00 86.94 340 PRO A O 1
#

Mean predicted aligned error: 13.95 Å

pLDDT: mean 83.49, std 19.43, range [24.14, 98.38]

Nearest PDB structures (foldseek):
  8tn6-assembly1_C  TM=5.846E-01  e=3.310E+00  synthetic construct
  9cpc-assembly1_3K  TM=1.918E-01  e=7.742E+00  Sus scrofa

Radius of gyration: 33.53 Å; Cα contacts (8 Å, |Δi|>4): 305; chains: 1; bounding box: 77×52×92 Å